Protein AF-R6CFH0-F1 (afdb_monomer)

Radius of gyration: 25.03 Å; Cα contacts (8 Å, |Δi|>4): 415; chains: 1; bounding box: 70×47×64 Å

Solvent-accessible surface area (backbone atoms only — not comparable to full-atom values): 16947 Å² total; per-residue (Å²): 132,82,82,70,78,62,53,46,56,58,58,50,23,57,74,44,72,44,83,72,65,45,86,46,47,41,77,36,52,27,68,59,46,56,86,93,40,68,55,70,51,56,27,59,31,35,36,44,33,45,40,75,66,57,80,61,35,62,70,42,47,38,46,81,88,51,47,75,69,35,29,41,42,45,38,36,59,70,45,78,48,72,51,38,33,76,26,24,66,93,66,36,71,25,32,38,40,35,32,64,69,58,42,70,36,89,81,36,51,81,48,56,78,74,56,44,63,42,58,31,45,61,49,63,39,47,57,23,42,66,68,52,41,49,55,50,46,53,42,53,51,55,40,50,57,56,44,72,46,82,89,52,99,53,46,68,58,54,46,52,50,42,51,48,52,48,53,54,49,50,53,56,50,46,56,50,50,49,64,77,37,46,70,61,45,51,52,51,50,50,51,44,52,52,49,50,53,55,57,74,69,48,87,67,74,38,52,70,67,60,51,49,54,51,42,49,60,75,45,60,92,53,29,74,50,49,51,28,47,49,37,24,73,79,67,77,32,49,48,71,58,47,50,53,50,53,51,53,56,49,49,56,52,44,49,75,71,63,78,49,54,59,57,61,53,18,51,32,57,58,38,93,48,42,65,58,53,55,51,53,48,37,74,76,69,44,88,72,80,94,73,75,89,66,82,89,84,80,83,89,127

Mean predicted aligned error: 7.93 Å

Sequence (301 aa):
MNDIQSLTIDEFNKQMRQPTLHPQVAVIDPGQLEDDTTLCFTGNFYAVRFVRTRCGEVRYGRQCVDFQYGTLTFTKPGDTICISHEDAIDGSISGLLLHPELFSTKSLVFKKADYTFFDYRENESLHLSLQEMHIVQDCLDHIHEELQRDIDPYSLRLVSVGVELLLDYCLRFYERQFACRSDICQEYLATVNKTLYRYFSLCGQKSLEDGICRVESALSTLSPAYLNEVVRIETGKMLAEYIRLKMMEYIKKRVRKDDCPLEQIAGEFGFYQPHILALLYRQLFGHQSEYSILTSDYKLN

Secondary structure (DSSP, 8-state):
------B-HHHHHHHTT-----SSEEEE-GGGSPTT-EEEEEBS-EEEEEE---TT-GGGT--TTS--SEEEEEE-TTSEEEEEGGG-STT---EEEE-GGGGGSTTTTTTTTT-GGGGS-GGG-EEE-HHHHHHHHHHHHHHHHHHTSPP-TTHHHHHHHHHHHHHHHHHHHHHHHHHHTHHHHHHHHHHHHHHHHHHHTSSS---HHHHHHHHHHHTTTS-HHHHHHHHHHHHSS-HHHHHHHHHHHHHHHHHHHS---HHHHHHHTT-SSHHHHHHHHHHHH----SSSS--S-----

Foldseek 3Di:
DDPPVAQFPCNVCVVLVHDDLDRFKDWAQLCSPDAFDKDKDAHQWKKWFKDQDAAPPQQQQHHPLFARQIWIAIAHHGDMDIDHSRRDDVRAGGIMIGHVVLCVDPVNVVCVVVLLRNQWGNSLIFGDHPVLVVVLRVLSVVLVVLSPDDDDPCSSVSNSVSVVVNSVSVSVSSLVVCVSCVVVLVVLVVQLLVQLVVVLPDDAAAELVVSLVSSCVSVVVTGLSVSQVSCCSVPVGGPSVVSVVSLLVSLVVCVVPPVDAQVVSCRRHVNPDSVVNVVVNCVPPNDDPDDHNDDDDDDDD

Nearest PDB structures (foldseek):
  3lsg-assembly3_E  TM=7.121E-01  e=2.283E-01  Fusobacterium nucleatum subsp. nucleatum
  2hsq-assembly1_A  TM=3.224E-01  e=3.795E+00  Homo sapiens
  4e18-assembly1_A  TM=3.432E-01  e=4.972E+00  Gallus gallus
  2gdc-assembly1_A  TM=2.453E-01  e=8.087E+00  Gallus gallus

Structure (mmCIF, N/CA/C/O backbone):
data_AF-R6CFH0-F1
#
_entry.id   AF-R6CFH0-F1
#
loop_
_atom_site.group_PDB
_atom_site.id
_atom_site.type_symbol
_atom_site.label_atom_id
_atom_site.label_alt_id
_atom_site.label_comp_id
_atom_site.label_asym_id
_atom_site.label_entity_id
_atom_site.label_seq_id
_atom_site.pdbx_PDB_ins_code
_atom_site.Cartn_x
_atom_site.Cartn_y
_atom_site.Cartn_z
_atom_site.occupancy
_atom_site.B_iso_or_equiv
_atom_site.auth_seq_id
_atom_site.auth_comp_id
_atom_site.auth_asym_id
_atom_site.auth_atom_id
_atom_site.pdbx_PDB_model_num
ATOM 1 N N . MET A 1 1 ? 15.436 25.155 5.991 1.00 34.75 1 MET A N 1
ATOM 2 C CA . MET A 1 1 ? 14.820 24.455 4.849 1.00 34.75 1 MET A CA 1
ATOM 3 C C . MET A 1 1 ? 15.971 23.862 4.071 1.00 34.75 1 MET A C 1
ATOM 5 O O . MET A 1 1 ? 16.657 24.612 3.396 1.00 34.75 1 MET A O 1
ATOM 9 N N . ASN A 1 2 ? 16.292 22.589 4.306 1.00 34.97 2 ASN A N 1
ATOM 10 C CA . ASN A 1 2 ? 17.313 21.923 3.504 1.00 34.97 2 ASN A CA 1
ATOM 11 C C . ASN A 1 2 ? 16.669 21.615 2.158 1.00 34.97 2 ASN A C 1
ATOM 13 O O . ASN A 1 2 ? 15.735 20.816 2.112 1.00 34.97 2 ASN A O 1
ATOM 17 N N . ASP A 1 3 ? 17.146 22.273 1.106 1.00 39.50 3 ASP A N 1
ATOM 18 C CA . ASP A 1 3 ? 16.949 21.819 -0.264 1.00 39.50 3 ASP A CA 1
ATOM 19 C C . ASP A 1 3 ? 17.590 20.434 -0.366 1.00 39.50 3 ASP A C 1
ATOM 21 O O . ASP A 1 3 ? 18.800 20.290 -0.547 1.00 39.50 3 ASP A O 1
ATOM 25 N N . ILE A 1 4 ? 16.783 19.393 -0.162 1.00 51.41 4 ILE A N 1
ATOM 26 C CA . ILE A 1 4 ? 17.133 18.056 -0.619 1.00 51.41 4 ILE A CA 1
ATOM 27 C C . ILE A 1 4 ? 17.181 18.205 -2.135 1.00 51.41 4 ILE A C 1
ATOM 29 O O . ILE A 1 4 ? 16.136 18.391 -2.755 1.00 51.41 4 ILE A O 1
ATOM 33 N N . GLN A 1 5 ? 18.382 18.198 -2.723 1.00 54.72 5 GLN A N 1
ATOM 34 C CA . GLN A 1 5 ? 18.532 17.979 -4.159 1.00 54.72 5 GLN A CA 1
ATOM 35 C C . GLN A 1 5 ? 17.736 16.715 -4.483 1.00 54.72 5 GLN A C 1
ATOM 37 O O . GLN A 1 5 ? 18.123 15.613 -4.096 1.00 54.72 5 GLN A O 1
ATOM 42 N N . SER A 1 6 ? 16.558 16.885 -5.079 1.00 69.19 6 SER A N 1
ATOM 43 C CA . SER A 1 6 ? 15.711 15.765 -5.442 1.00 69.19 6 SER A CA 1
ATOM 44 C C . SER A 1 6 ? 16.417 15.048 -6.579 1.00 69.19 6 SER A C 1
ATOM 46 O O . SER A 1 6 ? 16.490 15.603 -7.677 1.00 69.19 6 SER A O 1
ATOM 48 N N . LEU A 1 7 ? 16.948 13.855 -6.301 1.00 85.19 7 LEU A N 1
ATOM 49 C CA . LEU A 1 7 ? 17.514 12.976 -7.318 1.00 85.19 7 LEU A CA 1
ATOM 50 C C . LEU A 1 7 ? 16.541 12.917 -8.502 1.00 85.19 7 LEU A C 1
ATOM 52 O O . LEU A 1 7 ? 15.343 12.730 -8.289 1.00 85.19 7 LEU A O 1
ATOM 56 N N . THR A 1 8 ? 17.034 13.127 -9.716 1.00 88.88 8 THR A N 1
ATOM 57 C CA . THR A 1 8 ? 16.260 13.041 -10.963 1.00 88.88 8 THR A CA 1
ATOM 58 C C . THR A 1 8 ? 16.347 11.635 -11.562 1.00 88.88 8 THR A C 1
ATOM 60 O O . THR A 1 8 ? 17.235 10.857 -11.216 1.00 88.88 8 THR A O 1
ATOM 63 N N . ILE A 1 9 ? 15.426 11.285 -12.472 1.00 91.69 9 ILE A N 1
ATOM 64 C CA . ILE A 1 9 ? 15.474 9.981 -13.159 1.00 91.69 9 ILE A CA 1
ATOM 65 C C . ILE A 1 9 ? 16.784 9.815 -13.929 1.00 91.69 9 ILE A C 1
ATOM 67 O O . ILE A 1 9 ? 17.360 8.732 -13.937 1.00 91.69 9 ILE A O 1
ATOM 71 N N . ASP A 1 10 ? 17.286 10.894 -14.526 1.00 91.81 10 ASP A N 1
ATOM 72 C CA . ASP A 1 10 ? 18.553 10.863 -15.248 1.00 91.81 10 ASP A CA 1
ATOM 73 C C . ASP A 1 10 ? 19.751 10.586 -14.328 1.00 91.81 10 ASP A C 1
ATOM 75 O O . ASP A 1 10 ? 20.619 9.778 -14.655 1.00 91.81 10 ASP A O 1
ATOM 79 N N . GLU A 1 11 ? 19.782 11.197 -13.143 1.00 92.19 11 GLU A N 1
ATOM 80 C CA . GLU A 1 11 ? 20.816 10.922 -12.140 1.00 92.19 11 GLU A CA 1
ATOM 81 C C . GLU A 1 11 ? 20.735 9.488 -11.611 1.00 92.19 11 GLU A C 1
ATOM 83 O O . GLU A 1 11 ? 21.771 8.836 -11.474 1.00 92.19 11 GLU A O 1
ATOM 88 N N . PHE A 1 12 ? 19.526 8.972 -11.372 1.00 92.94 12 PHE A N 1
ATOM 89 C CA . PHE A 1 12 ? 19.319 7.569 -11.015 1.00 92.94 12 PHE A CA 1
ATOM 90 C C . PHE A 1 12 ? 19.839 6.622 -12.108 1.00 92.94 12 PHE A C 1
ATOM 92 O O . PHE A 1 12 ? 20.623 5.719 -11.821 1.00 92.94 12 PHE A O 1
ATOM 99 N N . ASN A 1 13 ? 19.467 6.849 -13.369 1.00 93.25 13 ASN A N 1
ATOM 100 C CA . ASN A 1 13 ? 19.892 6.000 -14.483 1.00 93.25 13 ASN A CA 1
ATOM 101 C C . ASN A 1 13 ? 21.415 6.005 -14.652 1.00 93.25 13 ASN A C 1
ATOM 103 O O . ASN A 1 13 ? 22.015 4.953 -14.867 1.00 93.25 13 ASN A O 1
ATOM 107 N N . LYS A 1 14 ? 22.062 7.161 -14.460 1.00 91.88 14 LYS A N 1
ATOM 108 C CA . LYS A 1 14 ? 23.529 7.266 -14.436 1.00 91.88 14 LYS A CA 1
ATOM 109 C C . LYS A 1 14 ? 24.156 6.423 -13.325 1.00 91.88 14 LYS A C 1
ATOM 111 O O . LYS A 1 14 ? 25.178 5.786 -13.572 1.00 91.88 14 LYS A O 1
ATOM 116 N N . GLN A 1 15 ? 23.564 6.395 -12.129 1.00 90.12 15 GLN A N 1
ATOM 117 C CA . GLN A 1 15 ? 24.035 5.545 -11.025 1.00 90.12 15 GLN A CA 1
ATOM 118 C C . GLN A 1 15 ? 23.856 4.054 -11.331 1.00 90.12 15 GLN A C 1
ATOM 120 O O . GLN A 1 15 ? 24.759 3.269 -11.056 1.00 90.12 15 GLN A O 1
ATOM 125 N N . MET A 1 16 ? 22.740 3.687 -11.963 1.00 88.44 16 MET A N 1
ATOM 126 C CA . MET A 1 16 ? 22.455 2.331 -12.445 1.00 88.44 16 MET A CA 1
ATOM 127 C C . MET A 1 16 ? 23.201 1.963 -13.737 1.00 88.44 16 MET A C 1
ATOM 129 O O . MET A 1 16 ? 23.017 0.865 -14.241 1.00 88.44 16 MET A O 1
ATOM 133 N N . ARG A 1 17 ? 24.029 2.859 -14.297 1.00 89.25 17 ARG A N 1
ATOM 134 C CA . ARG A 1 17 ? 24.769 2.655 -15.560 1.00 89.25 17 ARG A CA 1
ATOM 135 C C . ARG A 1 17 ? 23.871 2.314 -16.765 1.00 89.25 17 ARG A C 1
ATOM 137 O O . ARG A 1 17 ? 24.314 1.647 -17.695 1.00 89.25 17 ARG A O 1
ATOM 144 N N . GLN A 1 18 ? 22.644 2.834 -16.786 1.00 90.62 18 GLN A N 1
ATOM 145 C CA . GLN A 1 18 ? 21.653 2.603 -17.842 1.00 90.62 18 GLN A CA 1
ATOM 146 C C . GLN A 1 18 ? 21.265 3.910 -18.565 1.00 90.62 18 GLN A C 1
ATOM 148 O O . GLN A 1 18 ? 21.440 4.998 -18.008 1.00 90.62 18 GLN A O 1
ATOM 153 N N . PRO A 1 19 ? 20.756 3.854 -19.812 1.00 91.44 19 PRO A N 1
ATOM 154 C CA . PRO A 1 19 ? 20.317 5.049 -20.526 1.00 91.44 19 PRO A CA 1
ATOM 155 C C . PRO A 1 19 ? 19.006 5.609 -19.958 1.00 91.44 19 PRO A C 1
ATOM 157 O O . PRO A 1 19 ? 18.116 4.872 -19.534 1.00 91.44 19 PRO A O 1
ATOM 160 N N . THR A 1 20 ? 18.848 6.931 -20.025 1.00 93.06 20 THR A N 1
ATOM 161 C CA . THR A 1 20 ? 17.576 7.591 -19.711 1.00 93.06 20 THR A CA 1
ATOM 162 C C . THR A 1 20 ? 16.639 7.530 -20.906 1.00 93.06 20 THR A C 1
ATOM 164 O O . THR A 1 20 ? 16.806 8.277 -21.866 1.00 93.06 20 THR A O 1
ATOM 167 N N . LEU A 1 21 ? 15.643 6.646 -20.828 1.00 92.50 21 LEU A N 1
ATOM 168 C CA . LEU A 1 21 ? 14.642 6.455 -21.882 1.00 92.50 21 LEU A CA 1
ATOM 169 C C . LEU A 1 21 ? 13.449 7.418 -21.765 1.00 92.50 21 LEU A C 1
ATOM 171 O O . LEU A 1 21 ? 12.853 7.797 -22.767 1.00 92.50 21 LEU A O 1
ATOM 175 N N . HIS A 1 22 ? 13.106 7.854 -20.548 1.00 92.12 22 HIS A N 1
ATOM 176 C CA . HIS A 1 22 ? 11.978 8.756 -20.317 1.00 92.12 22 HIS A CA 1
ATOM 177 C C . HIS A 1 22 ? 12.209 9.663 -19.093 1.00 92.12 22 HIS A C 1
ATOM 179 O O . HIS A 1 22 ? 12.775 9.214 -18.096 1.00 92.12 22 HIS A O 1
ATOM 185 N N . PRO A 1 23 ? 11.758 10.934 -19.112 1.00 89.62 23 PRO A N 1
ATOM 186 C CA . PRO A 1 23 ? 11.996 11.876 -18.011 1.00 89.62 23 PRO A CA 1
ATOM 187 C C . PRO A 1 23 ? 11.190 11.589 -16.733 1.00 89.62 23 PRO A C 1
ATOM 189 O O . PRO A 1 23 ? 11.583 12.041 -15.661 1.00 89.62 23 PRO A O 1
ATOM 192 N N . GLN A 1 24 ? 10.064 10.869 -16.829 1.00 91.62 24 GLN A N 1
ATOM 193 C CA . GLN A 1 24 ? 9.158 10.603 -15.692 1.00 91.62 24 GLN A CA 1
ATOM 194 C C . GLN A 1 24 ? 9.040 9.124 -15.297 1.00 91.62 24 GLN A C 1
ATOM 196 O O . GLN A 1 24 ? 8.385 8.822 -14.300 1.00 91.62 24 GLN A O 1
ATOM 201 N N . VAL A 1 25 ? 9.646 8.205 -16.055 1.00 94.56 25 VAL A N 1
ATOM 202 C CA . VAL A 1 25 ? 9.596 6.761 -15.777 1.00 94.56 25 VAL A CA 1
ATOM 203 C C . VAL A 1 25 ? 10.973 6.160 -16.018 1.00 94.56 25 VAL A C 1
ATOM 205 O O . VAL A 1 25 ? 11.596 6.446 -17.037 1.00 94.56 25 VAL A O 1
ATOM 208 N N . ALA A 1 26 ? 11.434 5.328 -15.092 1.00 94.88 26 ALA A N 1
ATOM 209 C CA . ALA A 1 26 ? 12.658 4.551 -15.229 1.00 94.88 26 ALA A CA 1
ATOM 210 C C . ALA A 1 26 ? 12.363 3.089 -14.903 1.00 94.88 26 ALA A C 1
ATOM 212 O O . ALA A 1 26 ? 11.622 2.810 -13.961 1.00 94.88 26 ALA A O 1
ATOM 213 N N . VAL A 1 27 ? 12.964 2.165 -15.646 1.00 94.94 27 VAL A N 1
ATOM 214 C CA . VAL A 1 27 ? 13.019 0.760 -15.232 1.00 94.94 27 VAL A CA 1
ATOM 215 C C . VAL A 1 27 ? 14.151 0.562 -14.232 1.00 94.94 27 VAL A C 1
ATOM 217 O O . VAL A 1 27 ? 15.131 1.308 -14.234 1.00 94.94 27 VAL A O 1
ATOM 220 N N . ILE A 1 28 ? 14.014 -0.432 -13.366 1.00 93.44 28 ILE A N 1
ATOM 221 C CA . ILE A 1 28 ? 15.073 -0.867 -12.464 1.00 93.44 28 ILE A CA 1
ATOM 222 C C . ILE A 1 28 ? 15.632 -2.171 -13.025 1.00 93.44 28 ILE A C 1
ATOM 224 O O . ILE A 1 28 ? 14.943 -3.187 -12.994 1.00 93.44 28 ILE A O 1
ATOM 228 N N . ASP A 1 29 ? 16.862 -2.133 -13.532 1.00 89.81 29 ASP A N 1
ATOM 229 C CA . ASP A 1 29 ? 17.608 -3.313 -13.978 1.00 89.81 29 ASP A CA 1
ATOM 230 C C . ASP A 1 29 ? 18.796 -3.554 -13.030 1.00 89.81 29 ASP A C 1
ATOM 232 O O . ASP A 1 29 ? 19.854 -2.934 -13.187 1.00 89.81 29 ASP A O 1
ATOM 236 N N . PRO A 1 30 ? 18.645 -4.413 -12.003 1.00 83.81 30 PRO A N 1
ATOM 237 C CA . PRO A 1 30 ? 19.725 -4.683 -11.063 1.00 83.81 30 PRO A CA 1
ATOM 238 C C . PRO A 1 30 ? 20.915 -5.391 -11.702 1.00 83.81 30 PRO A C 1
ATOM 240 O O . PRO A 1 30 ? 21.999 -5.301 -11.140 1.00 83.81 30 PRO A O 1
ATOM 243 N N . GLY A 1 31 ? 20.754 -6.040 -12.864 1.00 82.38 31 GLY A N 1
ATOM 244 C CA . GLY A 1 31 ? 21.849 -6.712 -13.567 1.00 82.38 31 GLY A CA 1
ATOM 245 C C . GLY A 1 31 ? 22.935 -5.758 -14.078 1.00 82.38 31 GLY A C 1
ATOM 246 O O . GLY A 1 31 ? 24.017 -6.202 -14.451 1.00 82.38 31 GLY A O 1
ATOM 247 N N . GLN A 1 32 ? 22.677 -4.444 -14.075 1.00 82.12 32 GLN A N 1
ATOM 248 C CA . GLN A 1 32 ? 23.682 -3.416 -14.378 1.00 82.12 32 GLN A CA 1
ATOM 249 C C . GLN A 1 32 ? 24.564 -3.047 -13.172 1.00 82.12 32 GLN A C 1
ATOM 251 O O . GLN A 1 32 ? 25.571 -2.344 -13.328 1.00 82.12 32 GLN A O 1
ATOM 256 N N . LEU A 1 33 ? 24.187 -3.476 -11.962 1.00 82.94 33 LEU A N 1
ATOM 257 C CA . LEU A 1 33 ? 24.994 -3.293 -10.759 1.00 82.94 33 LEU A CA 1
ATOM 258 C C . LEU A 1 33 ? 26.123 -4.325 -10.711 1.00 82.94 33 LEU A C 1
ATOM 260 O O . LEU A 1 33 ? 26.033 -5.408 -11.278 1.00 82.94 33 LEU A O 1
ATOM 264 N N . GLU A 1 34 ? 27.203 -3.983 -10.014 1.00 80.25 34 GLU A N 1
ATOM 265 C CA . GLU A 1 34 ? 28.247 -4.958 -9.700 1.00 80.25 34 GLU A CA 1
ATOM 266 C C . GLU A 1 34 ? 27.720 -5.977 -8.676 1.00 80.25 34 GLU A C 1
ATOM 268 O O . GLU A 1 34 ? 26.906 -5.627 -7.813 1.00 80.25 34 GLU A O 1
ATOM 273 N N . ASP A 1 35 ? 28.208 -7.220 -8.752 1.00 76.94 35 ASP A N 1
ATOM 274 C CA . ASP A 1 35 ? 27.875 -8.275 -7.788 1.00 76.94 35 ASP A CA 1
ATOM 275 C C . ASP A 1 35 ? 28.049 -7.774 -6.340 1.00 76.94 35 ASP A C 1
ATOM 277 O O . ASP A 1 35 ? 28.956 -6.994 -6.035 1.00 76.94 35 ASP A O 1
ATOM 281 N N . ASP A 1 36 ? 27.154 -8.201 -5.446 1.00 76.25 36 ASP A N 1
ATOM 282 C CA . ASP A 1 36 ? 27.096 -7.810 -4.027 1.00 76.25 36 ASP A CA 1
ATOM 283 C C . ASP A 1 36 ? 26.931 -6.297 -3.752 1.00 76.25 36 ASP A C 1
ATOM 285 O O . ASP A 1 36 ? 27.057 -5.841 -2.610 1.00 76.25 36 ASP A O 1
ATOM 289 N N . THR A 1 37 ? 26.600 -5.490 -4.767 1.00 82.75 37 THR A N 1
ATOM 290 C CA . THR A 1 37 ? 26.355 -4.052 -4.590 1.00 82.75 37 THR A CA 1
ATOM 291 C C . THR A 1 37 ? 24.889 -3.767 -4.274 1.00 82.75 37 THR A C 1
ATOM 293 O O . THR A 1 37 ? 23.973 -4.262 -4.930 1.00 82.75 37 THR A O 1
ATOM 296 N N . THR A 1 38 ? 24.658 -2.909 -3.276 1.00 87.12 38 THR A N 1
ATOM 297 C CA . THR A 1 38 ? 23.340 -2.325 -2.995 1.00 87.12 38 THR A CA 1
ATOM 298 C C . THR A 1 38 ? 23.384 -0.819 -3.216 1.00 87.12 38 THR A C 1
ATOM 300 O O . THR A 1 38 ? 24.139 -0.109 -2.549 1.00 87.12 38 THR A O 1
ATOM 303 N N . LEU A 1 39 ? 22.550 -0.316 -4.124 1.00 88.75 39 LEU A N 1
ATOM 304 C CA . LEU A 1 39 ? 22.372 1.114 -4.348 1.00 88.75 39 LEU A CA 1
ATOM 305 C C . LEU A 1 39 ? 21.231 1.630 -3.469 1.00 88.75 39 LEU A C 1
ATOM 307 O O . LEU A 1 39 ? 20.076 1.277 -3.698 1.00 88.75 39 LEU A O 1
ATOM 311 N N . CYS A 1 40 ? 21.538 2.490 -2.496 1.00 90.75 40 CYS A N 1
ATOM 312 C CA . CYS A 1 40 ? 20.532 3.174 -1.683 1.00 90.75 40 CYS A CA 1
ATOM 313 C C . CYS A 1 40 ? 20.493 4.673 -1.990 1.00 90.75 40 CYS A C 1
ATOM 315 O O . CYS A 1 40 ? 21.527 5.340 -1.983 1.00 90.75 40 CYS A O 1
ATOM 317 N N . PHE A 1 41 ? 19.297 5.213 -2.197 1.00 90.56 41 PHE A N 1
ATOM 318 C CA . PHE A 1 41 ? 19.081 6.630 -2.464 1.00 90.56 41 PHE A CA 1
ATOM 319 C C . PHE A 1 41 ? 17.717 7.092 -1.953 1.00 90.56 41 PHE A C 1
ATOM 321 O O . PHE A 1 41 ? 16.808 6.297 -1.720 1.00 90.56 41 PHE A O 1
ATOM 328 N N . THR A 1 42 ? 17.569 8.402 -1.800 1.00 90.38 42 THR A N 1
ATOM 329 C CA . THR A 1 42 ? 16.297 9.050 -1.483 1.00 90.38 42 THR A CA 1
ATOM 330 C C . THR A 1 42 ? 15.970 10.005 -2.618 1.00 90.38 42 THR A C 1
ATOM 332 O O . THR A 1 42 ? 16.841 10.731 -3.097 1.00 90.38 42 THR A O 1
ATOM 335 N N . GLY A 1 43 ? 14.720 10.011 -3.065 1.00 86.62 43 GLY A N 1
ATOM 336 C CA . GLY A 1 43 ? 14.303 10.840 -4.186 1.00 86.62 43 GLY A CA 1
ATOM 337 C C . GLY A 1 43 ? 12.818 11.152 -4.152 1.00 86.62 43 GLY A C 1
ATOM 338 O O . GLY A 1 43 ? 12.054 10.599 -3.358 1.00 86.62 43 GLY A O 1
ATOM 339 N N . ASN A 1 44 ? 12.404 12.054 -5.037 1.00 91.00 44 ASN A N 1
ATOM 340 C CA . ASN A 1 44 ? 10.999 12.396 -5.210 1.00 91.00 44 ASN A CA 1
ATOM 341 C C . ASN A 1 44 ? 10.336 11.406 -6.183 1.00 91.00 44 ASN A C 1
ATOM 343 O O . ASN A 1 44 ? 9.904 11.801 -7.262 1.00 91.00 44 ASN A O 1
ATOM 347 N N . PHE A 1 45 ? 10.310 10.117 -5.827 1.00 92.75 45 PHE A N 1
ATOM 348 C CA . PHE A 1 45 ? 9.798 9.039 -6.678 1.00 92.75 45 PHE A CA 1
ATOM 349 C C . PHE A 1 45 ? 8.865 8.110 -5.923 1.00 92.75 45 PHE A C 1
ATOM 351 O O . PHE A 1 45 ? 9.088 7.803 -4.755 1.00 92.75 45 PHE A O 1
ATOM 358 N N . TYR A 1 46 ? 7.868 7.602 -6.635 1.00 95.12 46 TYR A N 1
ATOM 359 C CA . TYR A 1 46 ? 7.250 6.339 -6.268 1.00 95.12 46 TYR A CA 1
ATOM 360 C C . TYR A 1 46 ? 8.091 5.199 -6.844 1.00 95.12 46 TYR A C 1
ATOM 362 O O . TYR A 1 46 ? 8.549 5.305 -7.982 1.00 95.12 46 TYR A O 1
ATOM 370 N N . ALA A 1 47 ? 8.271 4.111 -6.099 1.00 95.44 47 ALA A N 1
ATOM 371 C CA . ALA A 1 47 ? 8.905 2.902 -6.619 1.00 95.44 47 ALA A CA 1
ATOM 372 C C . ALA A 1 47 ? 7.982 1.696 -6.475 1.00 95.44 47 ALA A C 1
ATOM 374 O O . ALA A 1 47 ? 7.321 1.534 -5.449 1.00 95.44 47 ALA A O 1
ATOM 375 N N . VAL A 1 48 ? 7.976 0.847 -7.499 1.00 96.12 48 VAL A N 1
ATOM 376 C CA . VAL A 1 48 ? 7.393 -0.498 -7.478 1.00 96.12 48 VAL A CA 1
ATOM 377 C C . VAL A 1 48 ? 8.526 -1.450 -7.798 1.00 96.12 48 VAL A C 1
ATOM 379 O O . VAL A 1 48 ? 9.102 -1.349 -8.876 1.00 96.12 48 VAL A O 1
ATOM 382 N N . ARG A 1 49 ? 8.889 -2.336 -6.876 1.00 93.00 49 ARG A N 1
ATOM 383 C CA . ARG A 1 49 ? 10.102 -3.146 -7.039 1.00 93.00 49 ARG A CA 1
ATOM 384 C C . ARG A 1 49 ? 9.958 -4.534 -6.444 1.00 93.00 49 ARG A C 1
ATOM 386 O O . ARG A 1 49 ? 9.449 -4.694 -5.331 1.00 93.00 49 ARG A O 1
ATOM 393 N N . PHE A 1 50 ? 10.437 -5.516 -7.185 1.00 90.50 50 PHE A N 1
ATOM 394 C CA . PHE A 1 50 ? 10.679 -6.857 -6.714 1.00 90.50 50 PHE A CA 1
ATOM 395 C C . PHE A 1 50 ? 11.822 -6.846 -5.718 1.00 90.50 50 PHE A C 1
ATOM 397 O O . PHE A 1 50 ? 12.834 -6.177 -5.900 1.00 90.50 50 PHE A O 1
ATOM 404 N N . VAL A 1 51 ? 11.621 -7.607 -4.656 1.00 86.81 51 VAL A N 1
ATOM 405 C CA . VAL A 1 51 ? 12.650 -7.959 -3.699 1.00 86.81 51 VAL A CA 1
ATOM 406 C C . VAL A 1 51 ? 12.590 -9.458 -3.503 1.00 86.81 51 VAL A C 1
ATOM 408 O O . VAL A 1 51 ? 11.512 -10.056 -3.353 1.00 86.81 51 VAL A O 1
ATOM 411 N N . ARG A 1 52 ? 13.764 -10.081 -3.492 1.00 77.50 52 ARG A N 1
ATOM 412 C CA . ARG A 1 52 ? 13.865 -11.502 -3.202 1.00 77.50 52 ARG A CA 1
ATOM 413 C C . ARG A 1 52 ? 13.758 -11.710 -1.701 1.00 77.50 52 ARG A C 1
ATOM 415 O O . ARG A 1 52 ? 14.607 -11.262 -0.942 1.00 77.50 52 ARG A O 1
ATOM 422 N N . THR A 1 53 ? 12.721 -12.421 -1.271 1.00 74.94 53 THR A N 1
ATOM 423 C CA . THR A 1 53 ? 12.502 -12.681 0.156 1.00 74.94 53 THR A CA 1
ATOM 424 C C . THR A 1 53 ? 12.363 -14.164 0.444 1.00 74.94 53 THR A C 1
ATOM 426 O O . THR A 1 53 ? 11.919 -14.947 -0.400 1.00 74.94 53 THR A O 1
ATOM 429 N N . ARG A 1 54 ? 12.741 -14.580 1.651 1.00 72.44 54 ARG A N 1
ATOM 430 C CA . ARG A 1 54 ? 12.626 -15.978 2.100 1.00 72.44 54 ARG A CA 1
ATOM 431 C C . ARG A 1 54 ? 11.427 -16.157 3.027 1.00 72.44 54 ARG A C 1
ATOM 433 O O . ARG A 1 54 ? 10.877 -15.186 3.549 1.00 72.44 54 ARG A O 1
ATOM 440 N N . CYS A 1 55 ? 11.007 -17.406 3.242 1.00 73.31 55 CYS A N 1
ATOM 441 C CA . CYS A 1 55 ? 9.942 -17.654 4.208 1.00 73.31 55 CYS A CA 1
ATOM 442 C C . CYS A 1 55 ? 10.339 -17.173 5.609 1.00 73.31 55 CYS A C 1
ATOM 444 O O . CYS A 1 55 ? 11.451 -17.454 6.058 1.00 73.31 55 CYS A O 1
ATOM 446 N N . GLY A 1 56 ? 9.419 -16.500 6.306 1.00 70.62 56 GLY A N 1
ATOM 447 C CA . GLY A 1 56 ? 9.631 -16.011 7.669 1.00 70.62 56 GLY A CA 1
ATOM 448 C C . GLY A 1 56 ? 10.404 -14.695 7.745 1.00 70.62 56 GLY A C 1
ATOM 449 O O . GLY A 1 56 ? 10.801 -14.278 8.833 1.00 70.62 56 GLY A O 1
ATOM 450 N N . GLU A 1 57 ? 10.637 -14.033 6.611 1.00 80.94 57 GLU A N 1
ATOM 451 C CA . GLU A 1 57 ? 11.344 -12.763 6.577 1.00 80.94 57 GLU A CA 1
ATOM 452 C C . GLU A 1 57 ? 10.474 -11.619 7.112 1.00 80.94 57 GLU A C 1
ATOM 454 O O . GLU A 1 57 ? 9.591 -11.087 6.436 1.00 80.94 57 GLU A O 1
ATOM 459 N N . VAL A 1 58 ? 10.760 -11.229 8.357 1.00 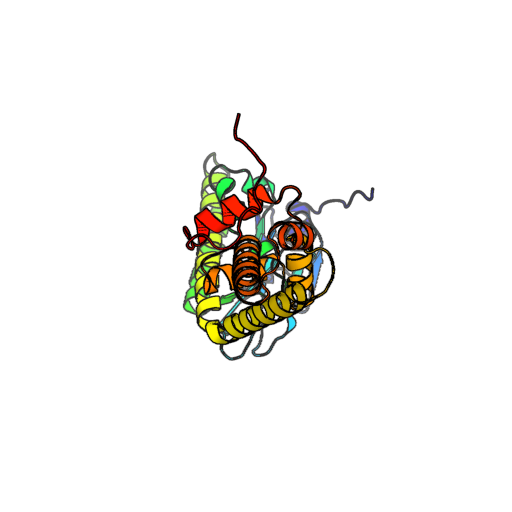79.62 58 VAL A N 1
ATOM 460 C CA . VAL A 1 58 ? 9.999 -10.222 9.113 1.00 79.62 58 VAL A CA 1
ATOM 461 C C . VAL A 1 58 ? 10.050 -8.844 8.460 1.00 79.62 58 VAL A C 1
ATOM 463 O O . VAL A 1 58 ? 9.048 -8.134 8.491 1.00 79.62 58 VAL A O 1
ATOM 466 N N . ARG A 1 59 ? 11.182 -8.478 7.837 1.00 82.75 59 ARG A N 1
ATOM 467 C CA . ARG A 1 59 ? 11.361 -7.169 7.187 1.00 82.75 59 ARG A CA 1
ATOM 468 C C . ARG A 1 59 ? 10.253 -6.880 6.180 1.00 82.75 59 ARG A C 1
ATOM 470 O O . ARG A 1 59 ? 9.717 -5.781 6.179 1.00 82.75 59 ARG A O 1
ATOM 477 N N . TYR A 1 60 ? 9.888 -7.888 5.391 1.00 84.38 60 TYR A N 1
ATOM 478 C CA . TYR A 1 60 ? 8.851 -7.778 4.369 1.00 84.38 60 TYR A CA 1
ATOM 479 C C . TYR A 1 60 ? 7.517 -8.402 4.784 1.00 84.38 60 TYR A C 1
ATOM 481 O O . TYR A 1 60 ? 6.593 -8.472 3.982 1.00 84.38 60 TYR A O 1
ATOM 489 N N . GLY A 1 61 ? 7.410 -8.860 6.036 1.00 80.56 61 GLY A N 1
ATOM 490 C CA . GLY A 1 61 ? 6.190 -9.438 6.591 1.00 80.56 61 GLY A CA 1
ATOM 491 C C . GLY A 1 61 ? 5.779 -10.769 5.977 1.00 80.56 61 GLY A C 1
ATOM 492 O O . GLY A 1 61 ? 4.602 -11.122 6.062 1.00 80.56 61 GLY A O 1
ATOM 493 N N . ARG A 1 62 ? 6.715 -11.508 5.367 1.00 83.38 62 ARG A N 1
ATOM 494 C CA . ARG A 1 62 ? 6.419 -12.774 4.690 1.00 83.38 62 ARG A CA 1
ATOM 495 C C . ARG A 1 62 ? 6.255 -13.905 5.697 1.00 83.38 62 ARG A C 1
ATOM 497 O O . ARG A 1 62 ? 7.184 -14.247 6.428 1.00 83.38 62 ARG A O 1
ATOM 504 N N . GLN A 1 63 ? 5.096 -14.544 5.679 1.00 81.06 63 GLN A N 1
ATOM 505 C CA . GLN A 1 63 ? 4.774 -15.721 6.475 1.00 81.06 63 GLN A CA 1
ATOM 506 C C . GLN A 1 63 ? 4.812 -16.990 5.616 1.00 81.06 63 GLN A C 1
ATOM 508 O O . GLN A 1 63 ? 4.790 -16.934 4.387 1.00 81.06 63 GLN A O 1
ATOM 513 N N . CYS A 1 64 ? 4.856 -18.164 6.253 1.00 79.62 64 CYS A N 1
ATOM 514 C CA . CYS A 1 64 ? 4.899 -19.441 5.521 1.00 79.62 64 CYS A CA 1
ATOM 515 C C . CYS A 1 64 ? 3.566 -19.895 4.938 1.00 79.62 64 CYS A C 1
ATOM 517 O O . CYS A 1 64 ? 3.545 -20.834 4.149 1.00 79.62 64 CYS A O 1
ATOM 519 N N . VAL A 1 65 ? 2.485 -19.191 5.261 1.00 74.88 65 VAL A N 1
ATOM 520 C CA . VAL A 1 65 ? 1.194 -19.343 4.585 1.00 74.88 65 VAL A CA 1
ATOM 521 C C . VAL A 1 65 ? 1.097 -18.501 3.308 1.00 74.88 65 VAL A C 1
ATOM 523 O O . VAL A 1 65 ? 0.214 -18.745 2.492 1.00 74.88 65 VAL A O 1
ATOM 526 N N . ASP A 1 66 ? 1.995 -17.529 3.112 1.00 82.12 66 ASP A N 1
ATOM 527 C CA . ASP A 1 66 ? 1.987 -16.677 1.923 1.00 82.12 66 ASP A CA 1
ATOM 528 C C . ASP A 1 66 ? 2.654 -17.360 0.726 1.00 82.12 66 ASP A C 1
ATOM 530 O O . ASP A 1 66 ? 3.406 -18.333 0.852 1.00 82.12 66 ASP A O 1
ATOM 534 N N . PHE A 1 67 ? 2.442 -16.797 -0.462 1.00 81.25 67 PHE A N 1
ATOM 535 C CA . PHE A 1 67 ? 3.184 -17.217 -1.640 1.00 81.25 67 PHE A CA 1
ATOM 536 C C . PHE A 1 67 ? 4.658 -16.811 -1.571 1.00 81.25 67 PHE A C 1
ATOM 538 O O . PHE A 1 67 ? 5.027 -15.767 -1.035 1.00 81.25 67 PHE A O 1
ATOM 545 N N . GLN A 1 68 ? 5.510 -17.658 -2.149 1.00 82.06 68 GLN A N 1
ATOM 546 C CA . GLN A 1 68 ? 6.961 -17.576 -1.977 1.00 82.06 68 GLN A CA 1
ATOM 547 C C . GLN A 1 68 ? 7.704 -17.094 -3.235 1.00 82.06 68 GLN A C 1
ATOM 549 O O . GLN A 1 68 ? 8.915 -16.894 -3.178 1.00 82.06 68 GLN A O 1
ATOM 554 N N . TYR A 1 69 ? 7.007 -16.871 -4.356 1.00 82.94 69 TYR A N 1
ATOM 555 C CA . TYR A 1 69 ? 7.640 -16.690 -5.671 1.00 82.94 69 TYR A CA 1
ATOM 556 C C . TYR A 1 69 ? 8.165 -15.275 -5.931 1.00 82.94 69 TYR A C 1
ATOM 558 O O . TYR A 1 69 ? 9.154 -15.124 -6.632 1.00 82.94 69 TYR A O 1
ATOM 566 N N . GLY A 1 70 ? 7.582 -14.247 -5.311 1.00 85.12 70 GLY A N 1
ATOM 567 C CA . GLY A 1 70 ? 8.102 -12.881 -5.411 1.00 85.12 70 GLY A CA 1
ATOM 568 C C . GLY A 1 70 ? 7.497 -11.963 -4.361 1.00 85.12 70 GLY A C 1
ATOM 569 O O . GLY A 1 70 ? 6.389 -12.222 -3.885 1.00 85.12 70 GLY A O 1
ATOM 570 N N . THR A 1 71 ? 8.231 -10.930 -3.957 1.00 91.31 71 THR A N 1
ATOM 571 C CA . THR A 1 71 ? 7.694 -9.873 -3.095 1.00 91.31 71 THR A CA 1
ATOM 572 C C . THR A 1 71 ? 7.812 -8.543 -3.808 1.00 91.31 71 THR A C 1
ATOM 574 O O . THR A 1 71 ? 8.910 -8.160 -4.192 1.00 91.31 71 THR A O 1
ATOM 577 N N . LEU A 1 72 ? 6.692 -7.848 -3.977 1.00 94.06 72 LEU A N 1
ATOM 578 C CA . LEU A 1 72 ? 6.676 -6.465 -4.424 1.00 94.06 72 LEU A CA 1
ATOM 579 C C . LEU A 1 72 ? 6.645 -5.540 -3.217 1.00 94.06 72 LEU A C 1
ATOM 581 O O . LEU A 1 72 ? 5.829 -5.697 -2.307 1.00 94.06 72 LEU A O 1
ATOM 585 N N . THR A 1 73 ? 7.532 -4.558 -3.250 1.00 94.19 73 THR A N 1
ATOM 586 C CA . THR A 1 73 ? 7.595 -3.482 -2.271 1.00 94.19 73 THR A CA 1
ATOM 587 C C . THR A 1 73 ? 7.283 -2.163 -2.962 1.00 94.19 73 THR A C 1
ATOM 589 O O . THR A 1 73 ? 7.581 -1.972 -4.147 1.00 94.19 73 THR A O 1
ATOM 592 N N . PHE A 1 74 ? 6.667 -1.263 -2.206 1.00 96.00 74 PHE A N 1
ATOM 593 C CA . PHE A 1 74 ? 6.196 0.023 -2.689 1.00 96.00 74 PHE A CA 1
ATOM 594 C C . PHE A 1 74 ? 6.790 1.111 -1.814 1.00 96.00 74 PHE A C 1
ATOM 596 O O . PHE A 1 74 ? 6.780 0.996 -0.591 1.00 96.00 74 PHE A O 1
ATOM 603 N N . THR A 1 75 ? 7.314 2.160 -2.434 1.00 94.56 75 THR A N 1
ATOM 604 C CA . THR A 1 75 ? 7.830 3.321 -1.705 1.00 94.56 75 THR A CA 1
ATOM 605 C C . THR A 1 75 ? 7.230 4.585 -2.280 1.00 94.56 75 THR A C 1
ATOM 607 O O . THR A 1 75 ? 6.965 4.670 -3.484 1.00 94.56 75 THR A O 1
ATOM 610 N N . LYS A 1 76 ? 7.017 5.577 -1.423 1.00 94.00 76 LYS A N 1
ATOM 611 C CA . LYS A 1 76 ? 6.533 6.897 -1.819 1.00 94.00 76 LYS A CA 1
ATOM 612 C C . LYS A 1 76 ? 7.674 7.920 -1.849 1.00 94.00 76 LYS A C 1
ATOM 614 O O . LYS A 1 76 ? 8.745 7.668 -1.292 1.00 94.00 76 LYS A O 1
ATOM 619 N N . PRO A 1 77 ? 7.447 9.091 -2.464 1.00 93.44 77 PRO A N 1
ATOM 620 C CA . PRO A 1 77 ? 8.445 10.144 -2.507 1.00 93.44 77 PRO A CA 1
ATOM 621 C C . PRO A 1 77 ? 8.959 10.542 -1.123 1.00 93.44 77 PRO A C 1
ATOM 623 O O . PRO A 1 77 ? 8.174 10.761 -0.201 1.00 93.44 77 PRO A O 1
ATOM 626 N N . GLY A 1 78 ? 10.280 10.681 -1.006 1.00 90.56 78 GLY A N 1
ATOM 627 C CA . GLY A 1 78 ? 10.965 11.019 0.243 1.00 90.56 78 GLY A CA 1
ATOM 628 C C . GLY A 1 78 ? 11.418 9.815 1.072 1.00 90.56 78 GLY A C 1
ATOM 629 O O . GLY A 1 78 ? 12.268 9.995 1.944 1.00 90.56 78 GLY A O 1
ATOM 630 N N . ASP A 1 79 ? 10.934 8.607 0.774 1.00 91.25 79 ASP A N 1
ATOM 631 C CA . ASP A 1 79 ? 11.418 7.386 1.416 1.00 91.25 79 ASP A CA 1
ATOM 632 C C . ASP A 1 79 ? 12.709 6.880 0.749 1.00 91.25 79 ASP A C 1
ATOM 634 O O . ASP A 1 79 ? 12.990 7.140 -0.426 1.00 91.25 79 ASP A O 1
ATOM 638 N N . THR A 1 80 ? 13.524 6.156 1.517 1.00 91.12 80 THR A N 1
ATOM 639 C CA . THR A 1 80 ? 14.764 5.550 1.018 1.00 91.12 80 THR A CA 1
ATOM 640 C C . THR A 1 80 ? 14.460 4.297 0.205 1.00 91.12 80 THR A C 1
ATOM 642 O O . THR A 1 80 ? 13.788 3.381 0.674 1.00 91.12 80 THR A O 1
ATOM 645 N N . ILE A 1 81 ? 15.025 4.228 -0.996 1.00 91.44 81 ILE A N 1
ATOM 646 C CA . ILE A 1 81 ? 14.952 3.090 -1.909 1.00 91.44 81 ILE A CA 1
ATOM 647 C C . ILE A 1 81 ? 16.329 2.426 -1.921 1.00 91.44 81 ILE A C 1
ATOM 649 O O . ILE A 1 81 ? 17.330 3.107 -2.110 1.00 91.44 81 ILE A O 1
ATOM 653 N N . CYS A 1 82 ? 16.380 1.109 -1.727 1.00 89.94 82 CYS A N 1
ATOM 654 C CA . CYS A 1 82 ? 17.607 0.304 -1.761 1.00 89.94 82 CYS A CA 1
ATOM 655 C C . CYS A 1 82 ? 17.475 -0.870 -2.736 1.00 89.94 82 CYS A C 1
ATOM 657 O O . CYS A 1 82 ? 16.675 -1.767 -2.482 1.00 89.94 82 CYS A O 1
ATOM 659 N N . ILE A 1 83 ? 18.232 -0.862 -3.826 1.00 89.06 83 ILE A N 1
ATOM 660 C CA . ILE A 1 83 ? 18.191 -1.875 -4.887 1.00 89.06 83 ILE A CA 1
ATOM 661 C C . ILE A 1 83 ? 19.425 -2.760 -4.746 1.00 89.06 83 ILE A C 1
ATOM 663 O O . ILE A 1 83 ? 20.541 -2.241 -4.753 1.00 89.06 83 ILE A O 1
ATOM 667 N N . SER A 1 84 ? 19.226 -4.068 -4.608 1.00 86.25 84 SER A N 1
ATOM 668 C CA . SER A 1 84 ? 20.303 -5.057 -4.576 1.00 86.25 84 SER A CA 1
ATOM 669 C C . SER A 1 84 ? 20.410 -5.777 -5.916 1.00 86.25 84 SER A C 1
ATOM 671 O O . SER A 1 84 ? 19.393 -6.052 -6.551 1.00 86.25 84 SER A O 1
ATOM 673 N N . HIS A 1 85 ? 21.624 -6.156 -6.320 1.00 81.25 85 HIS A N 1
ATOM 674 C CA . HIS A 1 85 ? 21.831 -7.039 -7.474 1.00 81.25 85 HIS A CA 1
ATOM 675 C C . HIS A 1 85 ? 21.021 -8.352 -7.351 1.00 81.25 85 HIS A C 1
ATOM 677 O O . HIS A 1 85 ? 20.478 -8.857 -8.330 1.00 81.25 85 HIS A O 1
ATOM 683 N N . GLU A 1 86 ? 20.843 -8.865 -6.126 1.00 79.19 86 GLU A N 1
ATOM 684 C CA . GLU A 1 86 ? 20.071 -10.088 -5.847 1.00 79.19 86 GLU A CA 1
ATOM 685 C C . GLU A 1 86 ? 18.554 -9.963 -6.091 1.00 79.19 86 GLU A C 1
ATOM 687 O O . GLU A 1 86 ? 17.853 -10.982 -6.110 1.00 79.19 86 GLU A O 1
ATOM 692 N N . ASP A 1 87 ? 18.040 -8.737 -6.253 1.00 79.94 87 ASP A N 1
ATOM 693 C CA . ASP A 1 87 ? 16.620 -8.479 -6.511 1.00 79.94 87 ASP A CA 1
ATOM 694 C C . ASP A 1 87 ? 16.214 -8.833 -7.950 1.00 79.94 87 ASP A C 1
ATOM 696 O O . ASP A 1 87 ? 15.024 -9.004 -8.225 1.00 79.94 87 ASP A O 1
ATOM 700 N N . ALA A 1 88 ? 17.181 -8.970 -8.866 1.00 70.00 88 ALA A N 1
ATOM 701 C CA . ALA A 1 88 ? 16.923 -9.447 -10.219 1.00 70.00 88 ALA A CA 1
ATOM 702 C C . ALA A 1 88 ? 16.522 -10.930 -10.191 1.00 70.00 88 ALA A C 1
ATOM 704 O O . ALA A 1 88 ? 17.311 -11.811 -9.836 1.00 70.00 88 ALA A O 1
ATOM 705 N N . ILE A 1 89 ? 15.287 -11.222 -10.600 1.00 66.38 89 ILE A N 1
ATOM 706 C CA . ILE A 1 89 ? 14.842 -12.595 -10.839 1.00 66.38 89 ILE A CA 1
ATOM 707 C C . ILE A 1 89 ? 15.359 -12.976 -12.228 1.00 66.38 89 ILE A C 1
ATOM 709 O O . ILE A 1 89 ? 14.913 -12.434 -13.228 1.00 66.38 89 ILE A O 1
ATOM 713 N N . ASP A 1 90 ? 16.350 -13.862 -12.295 1.00 65.94 90 ASP A N 1
ATOM 714 C CA . ASP A 1 90 ? 16.924 -14.361 -13.556 1.00 65.94 90 ASP A CA 1
ATOM 715 C C . ASP A 1 90 ? 17.489 -13.270 -14.499 1.00 65.94 90 ASP A C 1
ATOM 717 O O . ASP A 1 90 ? 17.562 -13.463 -15.712 1.00 65.94 90 ASP A O 1
ATOM 721 N N . GLY A 1 91 ? 17.927 -12.129 -13.949 1.00 63.03 91 GLY A N 1
ATOM 722 C CA . GLY A 1 91 ? 18.485 -11.012 -14.727 1.00 63.03 91 GLY A CA 1
ATOM 723 C C . GLY A 1 91 ? 17.436 -10.140 -15.428 1.00 63.03 91 GLY A C 1
ATOM 724 O O . GLY A 1 91 ? 17.784 -9.405 -16.349 1.00 63.03 91 GLY A O 1
ATOM 725 N N . SER A 1 92 ? 16.163 -10.237 -15.028 1.00 74.50 92 SER A N 1
ATOM 726 C CA . SER A 1 92 ? 15.082 -9.402 -15.550 1.00 74.50 92 SER A CA 1
ATOM 727 C C . SER A 1 92 ? 14.982 -8.043 -14.847 1.00 74.50 92 SER A C 1
ATOM 729 O O . SER A 1 92 ? 15.534 -7.812 -13.766 1.00 74.50 92 SER A O 1
ATOM 731 N N . ILE A 1 93 ? 14.206 -7.144 -15.460 1.00 86.12 93 ILE A N 1
ATOM 732 C CA . ILE A 1 93 ? 13.790 -5.872 -14.867 1.00 86.12 93 ILE A CA 1
ATOM 733 C C . ILE A 1 93 ? 13.064 -6.157 -13.557 1.00 86.12 93 ILE A C 1
ATOM 735 O O . ILE A 1 93 ? 12.037 -6.836 -13.545 1.00 86.12 93 ILE A O 1
ATOM 739 N N . SER A 1 94 ? 13.571 -5.598 -12.462 1.00 89.06 94 SER A N 1
ATOM 740 C CA . SER A 1 94 ? 13.029 -5.826 -11.126 1.00 89.06 94 SER A CA 1
ATOM 741 C C . SER A 1 94 ? 12.016 -4.769 -10.701 1.00 89.06 94 SER A C 1
ATOM 743 O O . SER A 1 94 ? 11.403 -4.911 -9.650 1.00 89.06 94 SER A O 1
ATOM 745 N N . GLY A 1 95 ? 11.783 -3.704 -11.471 1.00 94.44 95 GLY A N 1
ATOM 746 C CA . GLY A 1 95 ? 10.793 -2.708 -11.070 1.00 94.44 95 GLY A CA 1
ATOM 747 C C . GLY A 1 95 ? 10.760 -1.429 -11.888 1.00 94.44 95 GLY A C 1
ATOM 748 O O . GLY A 1 95 ? 11.357 -1.328 -12.958 1.00 94.44 95 GLY A O 1
ATOM 749 N N . LEU A 1 96 ? 10.055 -0.437 -11.344 1.00 96.25 96 LEU A N 1
ATOM 750 C CA . LEU A 1 96 ? 9.872 0.895 -11.909 1.00 96.25 96 LEU A CA 1
ATOM 751 C C . LEU A 1 96 ? 10.114 1.980 -10.861 1.00 96.25 96 LEU A C 1
ATOM 753 O O . LEU A 1 96 ? 9.673 1.867 -9.714 1.00 96.25 96 LEU A O 1
ATOM 757 N N . LEU A 1 97 ? 10.715 3.080 -11.306 1.00 95.94 97 LEU A N 1
ATOM 758 C CA . LEU A 1 97 ? 10.650 4.384 -10.656 1.00 95.94 97 LEU A CA 1
ATOM 759 C C . LEU A 1 97 ? 9.710 5.300 -11.431 1.00 95.94 97 LEU A C 1
ATOM 761 O O . LEU A 1 97 ? 9.821 5.443 -12.649 1.00 95.94 97 LEU A O 1
ATOM 765 N N . LEU A 1 98 ? 8.803 5.948 -10.708 1.00 95.50 98 LEU A N 1
ATOM 766 C CA . LEU A 1 98 ? 7.757 6.799 -11.259 1.00 95.50 98 LEU A CA 1
ATOM 767 C C . LEU A 1 98 ? 7.868 8.193 -10.642 1.00 95.50 98 LEU A C 1
ATOM 769 O O . LEU A 1 98 ? 7.738 8.371 -9.426 1.00 95.50 98 LEU A O 1
ATOM 773 N N . HIS A 1 99 ? 8.077 9.202 -11.482 1.00 94.00 99 HIS A N 1
ATOM 774 C CA . HIS A 1 99 ? 8.019 10.589 -11.044 1.00 94.00 99 HIS A CA 1
ATOM 775 C C . HIS A 1 99 ? 6.564 10.968 -10.692 1.00 94.00 99 HIS A C 1
ATOM 777 O O . HIS A 1 99 ? 5.651 10.600 -11.435 1.00 94.00 99 HIS A O 1
ATOM 783 N N . PRO A 1 100 ? 6.305 11.730 -9.609 1.00 92.44 100 PRO A N 1
ATOM 784 C CA . PRO A 1 100 ? 4.954 12.109 -9.188 1.00 92.44 100 PRO A CA 1
ATOM 785 C C . PRO A 1 100 ? 4.111 12.778 -10.276 1.00 92.44 100 PRO A C 1
ATOM 787 O O . PRO A 1 100 ? 2.896 12.612 -10.295 1.00 92.44 100 PRO A O 1
ATOM 790 N N . GLU A 1 101 ? 4.748 13.491 -11.207 1.00 90.50 101 GLU A N 1
ATOM 791 C CA . GLU A 1 101 ? 4.070 14.139 -12.335 1.00 90.50 101 GLU A CA 1
ATOM 792 C C . GLU A 1 101 ? 3.365 13.145 -13.275 1.00 90.50 101 GLU A C 1
ATOM 794 O O . GLU A 1 101 ? 2.361 13.500 -13.891 1.00 90.50 101 GLU A O 1
ATOM 799 N N . LEU A 1 102 ? 3.800 11.879 -13.318 1.00 90.38 102 LEU A N 1
ATOM 800 C CA . LEU A 1 102 ? 3.110 10.827 -14.066 1.00 90.38 102 LEU A CA 1
ATOM 801 C C . LEU A 1 102 ? 1.672 10.626 -13.559 1.00 90.38 102 LEU A C 1
ATOM 803 O O . LEU A 1 102 ? 0.758 10.379 -14.346 1.00 90.38 102 LEU A O 1
ATOM 807 N N . PHE A 1 103 ? 1.445 10.792 -12.253 1.00 87.12 103 PHE A N 1
ATOM 808 C CA . PHE A 1 103 ? 0.114 10.695 -11.651 1.00 87.12 103 PHE A CA 1
ATOM 809 C C . PHE A 1 103 ? -0.763 11.921 -11.930 1.00 87.12 103 PHE A C 1
ATOM 811 O O . PHE A 1 103 ? -1.947 11.892 -11.620 1.00 87.12 103 PHE A O 1
ATOM 818 N N . SER A 1 104 ? -0.235 12.971 -12.562 1.00 85.31 104 SER A N 1
ATOM 819 C CA . SER A 1 104 ? -1.030 14.104 -13.057 1.00 85.31 104 SER A CA 1
ATOM 820 C C . SER A 1 104 ? -1.627 13.847 -14.448 1.00 85.31 104 SER A C 1
ATOM 822 O O . SER A 1 104 ? -2.378 14.675 -14.967 1.00 85.31 104 SER A O 1
ATOM 824 N N . THR A 1 105 ? -1.310 12.712 -15.078 1.00 79.25 105 THR A N 1
ATOM 825 C CA . THR A 1 105 ? -1.902 12.311 -16.360 1.00 79.25 105 THR A CA 1
ATOM 826 C C . THR A 1 105 ? -3.373 11.914 -16.195 1.00 79.25 105 THR A C 1
ATOM 828 O O . THR A 1 105 ? -3.803 11.438 -15.143 1.00 79.25 105 THR A O 1
ATOM 831 N N . LYS A 1 106 ? -4.179 12.100 -17.254 1.00 74.56 106 LYS A N 1
ATOM 832 C CA . LYS A 1 106 ? -5.643 11.903 -17.202 1.00 74.56 106 LYS A CA 1
ATOM 833 C C . LYS A 1 106 ? -6.076 10.516 -16.718 1.00 74.56 106 LYS A C 1
ATOM 835 O O . LYS A 1 106 ? -7.167 10.405 -16.171 1.00 74.56 106 LYS A O 1
ATOM 840 N N . SER A 1 107 ? -5.274 9.483 -16.958 1.00 75.81 107 SER A N 1
ATOM 841 C CA . SER A 1 107 ? -5.610 8.110 -16.584 1.00 75.81 107 SER A CA 1
ATOM 842 C C . SER A 1 107 ? -5.347 7.816 -15.102 1.00 75.81 107 SER A C 1
ATOM 844 O O . SER A 1 107 ? -6.156 7.165 -14.450 1.00 75.81 107 SER A O 1
ATOM 846 N N . LEU A 1 108 ? -4.272 8.369 -14.535 1.00 84.38 108 LEU A N 1
ATOM 847 C CA . LEU A 1 108 ? -3.822 8.056 -13.175 1.00 84.38 108 LEU A CA 1
ATOM 848 C C . LEU A 1 108 ? -4.308 9.043 -12.104 1.00 84.38 108 LEU A C 1
ATOM 850 O O . LEU A 1 108 ? -4.396 8.669 -10.933 1.00 84.38 108 LEU A O 1
ATOM 854 N N . VAL A 1 109 ? -4.659 10.276 -12.484 1.00 84.06 109 VAL A N 1
ATOM 855 C CA . VAL A 1 109 ? -4.974 11.358 -11.529 1.00 84.06 109 VAL A CA 1
ATOM 856 C C . VAL A 1 109 ? -6.119 11.030 -10.575 1.00 84.06 109 VAL A C 1
ATOM 858 O O . VAL A 1 109 ? -6.058 11.379 -9.399 1.00 84.06 109 VAL A O 1
ATOM 861 N N . PHE A 1 110 ? -7.140 10.314 -11.047 1.00 83.44 110 PHE A N 1
ATOM 862 C CA . PHE A 1 110 ? -8.291 9.947 -10.220 1.00 83.44 110 PHE A CA 1
ATOM 863 C C . PHE A 1 110 ? -8.090 8.639 -9.447 1.00 83.44 110 PHE A C 1
ATOM 865 O O . PHE A 1 110 ? -8.741 8.452 -8.427 1.00 83.44 110 PHE A O 1
ATOM 872 N N . LYS A 1 111 ? -7.176 7.769 -9.895 1.00 88.19 111 LYS A N 1
ATOM 873 C CA . LYS A 1 111 ? -6.917 6.453 -9.288 1.00 88.19 111 LYS A CA 1
ATOM 874 C C . LYS A 1 111 ? -5.807 6.461 -8.242 1.00 88.19 111 LYS A C 1
ATOM 876 O O . LYS A 1 111 ? -5.708 5.542 -7.440 1.00 88.19 111 LYS A O 1
ATOM 881 N N . LYS A 1 112 ? -4.959 7.497 -8.198 1.00 88.88 112 LYS A N 1
ATOM 882 C CA . LYS A 1 112 ? -3.824 7.549 -7.255 1.00 88.88 112 LYS A CA 1
ATOM 883 C C . LYS A 1 112 ? -4.239 7.383 -5.786 1.00 88.88 112 LYS A C 1
ATOM 885 O O . LYS A 1 112 ? -3.443 6.869 -4.998 1.00 88.88 112 LYS A O 1
ATOM 890 N N . ALA A 1 113 ? -5.439 7.841 -5.426 1.00 88.75 113 ALA A N 1
ATOM 891 C CA . ALA A 1 113 ? -5.990 7.699 -4.080 1.00 88.75 113 ALA A CA 1
ATOM 892 C C . ALA A 1 113 ? -6.308 6.238 -3.715 1.00 88.75 113 ALA A C 1
ATOM 894 O O . ALA A 1 113 ? -6.219 5.884 -2.543 1.00 88.75 113 ALA A O 1
ATOM 895 N N . ASP A 1 114 ? -6.608 5.398 -4.708 1.00 90.88 114 ASP A N 1
ATOM 896 C CA . ASP A 1 114 ? -6.922 3.980 -4.514 1.00 90.88 114 ASP A CA 1
ATOM 897 C C . ASP A 1 114 ? -5.650 3.154 -4.265 1.00 90.88 114 ASP A C 1
ATOM 899 O O . ASP A 1 114 ? -5.684 2.132 -3.585 1.00 90.88 114 ASP A O 1
ATOM 903 N N . TYR A 1 115 ? -4.492 3.616 -4.750 1.00 94.56 115 TYR A N 1
ATOM 904 C CA . TYR A 1 115 ? -3.193 2.962 -4.555 1.00 94.56 115 TYR A CA 1
ATOM 905 C C . TYR A 1 115 ? -2.598 3.260 -3.171 1.00 94.56 115 TYR A C 1
ATOM 907 O O . TYR A 1 115 ? -1.511 3.836 -3.043 1.00 94.56 115 TYR A O 1
ATOM 915 N N . THR A 1 116 ? -3.317 2.869 -2.118 1.00 94.38 116 THR A N 1
ATOM 916 C CA . THR A 1 116 ? -2.925 3.084 -0.715 1.00 94.38 116 THR A CA 1
ATOM 917 C C . THR A 1 116 ? -1.684 2.297 -0.311 1.00 94.38 116 THR A C 1
ATOM 919 O O . THR A 1 116 ? -1.046 2.631 0.682 1.00 94.38 116 THR A O 1
ATOM 922 N N . PHE A 1 117 ? -1.314 1.266 -1.075 1.00 95.56 117 PHE A N 1
ATOM 923 C CA . PHE A 1 117 ? -0.149 0.428 -0.793 1.00 95.56 117 PHE A CA 1
ATOM 924 C C . PHE A 1 117 ? 1.191 1.176 -0.855 1.00 95.56 117 PHE A C 1
ATOM 926 O O . PHE A 1 117 ? 2.167 0.712 -0.280 1.00 95.56 117 PHE A O 1
ATOM 933 N N . PHE A 1 118 ? 1.248 2.362 -1.473 1.00 95.81 118 PHE A N 1
ATOM 934 C CA . PHE A 1 118 ? 2.424 3.240 -1.381 1.00 95.81 118 PHE A CA 1
ATOM 935 C C . PHE A 1 118 ? 2.632 3.849 0.015 1.00 95.81 118 PHE A C 1
ATOM 937 O O . PHE A 1 118 ? 3.715 4.350 0.301 1.00 95.81 118 PHE A O 1
ATOM 944 N N . ASP A 1 119 ? 1.610 3.826 0.874 1.00 95.31 119 ASP A N 1
ATOM 945 C CA . ASP A 1 119 ? 1.680 4.264 2.271 1.00 95.31 119 ASP A CA 1
ATOM 946 C C . ASP A 1 119 ? 1.801 3.088 3.254 1.00 95.31 119 ASP A C 1
ATOM 948 O O . ASP A 1 119 ? 1.774 3.291 4.473 1.00 95.31 119 ASP A O 1
ATOM 952 N N . TYR A 1 120 ? 1.928 1.862 2.739 1.00 95.50 120 TYR A N 1
ATOM 953 C CA . TYR A 1 120 ? 2.185 0.683 3.556 1.00 95.50 120 TYR A CA 1
ATOM 954 C C . TYR A 1 120 ? 3.646 0.648 4.002 1.00 95.50 120 TYR A C 1
ATOM 956 O O . TYR A 1 120 ? 4.532 1.251 3.398 1.00 95.50 120 TYR A O 1
ATOM 964 N N . ARG A 1 121 ? 3.907 -0.056 5.100 1.00 93.06 121 ARG A N 1
ATOM 965 C CA . ARG A 1 121 ? 5.269 -0.289 5.588 1.00 93.06 121 ARG A CA 1
ATOM 966 C C . ARG A 1 121 ? 5.928 -1.443 4.837 1.00 93.06 121 ARG A C 1
ATOM 968 O O . ARG A 1 121 ? 5.254 -2.273 4.235 1.00 93.06 121 ARG A O 1
ATOM 975 N N . GLU A 1 122 ? 7.256 -1.556 4.944 1.00 87.44 122 GLU A N 1
ATOM 976 C CA . GLU A 1 122 ? 7.996 -2.673 4.332 1.00 87.44 122 GLU A CA 1
ATOM 977 C C . GLU A 1 122 ? 7.435 -4.039 4.769 1.00 87.44 122 GLU A C 1
ATOM 979 O O . GLU A 1 122 ? 7.268 -4.929 3.939 1.00 87.44 122 GLU A O 1
ATOM 984 N N . ASN A 1 123 ? 7.038 -4.196 6.036 1.00 88.25 123 ASN A N 1
ATOM 985 C CA . ASN A 1 123 ? 6.474 -5.441 6.569 1.00 88.25 123 ASN A CA 1
ATOM 986 C C . ASN A 1 123 ? 5.027 -5.737 6.117 1.00 88.25 123 ASN A C 1
ATOM 988 O O . ASN A 1 123 ? 4.407 -6.678 6.608 1.00 88.25 123 ASN A O 1
ATOM 992 N N . GLU A 1 124 ? 4.481 -4.945 5.202 1.00 93.12 124 GLU A N 1
ATOM 993 C CA . GLU A 1 124 ? 3.144 -5.081 4.611 1.00 93.12 124 GLU A CA 1
ATOM 994 C C . GLU A 1 124 ? 3.243 -5.264 3.083 1.00 93.12 124 GLU A C 1
ATOM 996 O O . GLU A 1 124 ? 2.316 -4.964 2.323 1.00 93.12 124 GLU A O 1
ATOM 1001 N N . SER A 1 125 ? 4.397 -5.756 2.626 1.00 93.50 125 SER A N 1
ATOM 1002 C CA . SER A 1 125 ? 4.689 -5.992 1.216 1.00 93.50 125 SER A CA 1
ATOM 1003 C C . SER A 1 125 ? 3.757 -7.032 0.587 1.00 93.50 125 SER A C 1
ATOM 1005 O O . SER A 1 125 ? 3.147 -7.869 1.260 1.00 93.50 125 SER A O 1
ATOM 1007 N N . LEU A 1 126 ? 3.652 -6.982 -0.739 1.00 95.19 126 LEU A N 1
ATOM 1008 C CA . LEU A 1 126 ? 2.797 -7.867 -1.518 1.00 95.19 126 LEU A CA 1
ATOM 1009 C C . LEU A 1 126 ? 3.552 -9.141 -1.900 1.00 95.19 126 LEU A C 1
ATOM 1011 O O . LEU A 1 126 ? 4.590 -9.077 -2.551 1.00 95.19 126 LEU A O 1
ATOM 1015 N N . HIS A 1 127 ? 3.022 -10.307 -1.545 1.00 94.19 127 HIS A N 1
ATOM 1016 C CA . HIS A 1 127 ? 3.613 -11.608 -1.840 1.00 94.19 127 HIS A CA 1
ATOM 1017 C C . HIS A 1 127 ? 2.863 -12.299 -2.973 1.00 94.19 127 HIS A C 1
ATOM 1019 O O . HIS A 1 127 ? 1.674 -12.606 -2.866 1.00 94.19 127 HIS A O 1
ATOM 1025 N N . LEU A 1 128 ? 3.583 -12.571 -4.053 1.00 93.44 128 LEU A N 1
ATOM 1026 C CA . LEU A 1 128 ? 3.031 -13.024 -5.319 1.00 93.44 128 LEU A CA 1
ATOM 1027 C C . LEU A 1 128 ? 3.094 -14.542 -5.449 1.00 93.44 128 LEU A C 1
ATOM 1029 O O . LEU A 1 128 ? 4.110 -15.174 -5.133 1.00 93.44 128 LEU A O 1
ATOM 1033 N N . SER A 1 129 ? 2.011 -15.120 -5.967 1.00 93.06 129 SER A N 1
ATOM 1034 C CA . SER A 1 129 ? 2.040 -16.466 -6.541 1.00 93.06 129 SER A CA 1
ATOM 1035 C C . SER A 1 129 ? 2.895 -16.496 -7.811 1.00 93.06 129 SER A C 1
ATOM 1037 O O . SER A 1 129 ? 3.215 -15.455 -8.382 1.00 93.06 129 SER A O 1
ATOM 1039 N N . LEU A 1 130 ? 3.235 -17.695 -8.290 1.00 91.44 130 LEU A N 1
ATOM 1040 C CA . LEU A 1 130 ? 4.002 -17.847 -9.529 1.00 91.44 130 LEU A CA 1
ATOM 1041 C C . LEU A 1 130 ? 3.305 -17.173 -10.724 1.00 91.44 130 LEU A C 1
ATOM 1043 O O . LEU A 1 130 ? 3.943 -16.473 -11.501 1.00 91.44 130 LEU A O 1
ATOM 1047 N N . GLN A 1 131 ? 1.985 -17.340 -10.846 1.00 94.06 131 GLN A N 1
ATOM 1048 C CA . GLN A 1 131 ? 1.217 -16.727 -11.930 1.00 94.06 131 GLN A CA 1
ATOM 1049 C C . GLN A 1 131 ? 1.208 -15.196 -11.829 1.00 94.06 131 GLN A C 1
ATOM 1051 O O . GLN A 1 131 ? 1.347 -14.513 -12.837 1.00 94.06 131 GLN A O 1
ATOM 1056 N N . GLU A 1 132 ? 1.049 -14.652 -10.624 1.00 95.69 132 GLU A N 1
ATOM 1057 C CA . GLU A 1 132 ? 1.036 -13.201 -10.408 1.00 95.69 132 GLU A CA 1
ATOM 1058 C C . GLU A 1 132 ? 2.408 -12.579 -10.661 1.00 95.69 132 GLU A C 1
ATOM 1060 O O . GLU A 1 132 ? 2.485 -11.502 -11.240 1.00 95.69 132 GLU A O 1
ATOM 1065 N N . MET A 1 133 ? 3.486 -13.277 -10.293 1.00 93.25 133 MET A N 1
ATOM 1066 C CA . MET A 1 133 ? 4.852 -12.878 -10.626 1.00 93.25 133 MET A CA 1
ATOM 1067 C C . MET A 1 133 ? 5.038 -12.749 -12.142 1.00 93.25 133 MET A C 1
ATOM 1069 O O . MET A 1 133 ? 5.547 -11.727 -12.588 1.00 93.25 133 MET A O 1
ATOM 1073 N N . HIS A 1 134 ? 4.573 -13.727 -12.929 1.00 93.25 134 HIS A N 1
ATOM 1074 C CA . HIS A 1 134 ? 4.624 -13.636 -14.391 1.00 93.25 134 HIS A CA 1
ATOM 1075 C C . HIS A 1 134 ? 3.807 -12.461 -14.934 1.00 93.25 134 HIS A C 1
ATOM 1077 O O . HIS A 1 134 ? 4.313 -11.721 -15.762 1.00 93.25 134 HIS A O 1
ATOM 1083 N N . ILE A 1 135 ? 2.597 -12.221 -14.416 1.00 95.75 135 ILE A N 1
ATOM 1084 C CA . ILE A 1 135 ? 1.776 -11.071 -14.839 1.00 95.75 135 ILE A CA 1
ATOM 1085 C C . ILE A 1 135 ? 2.501 -9.744 -14.582 1.00 95.75 135 ILE A C 1
ATOM 1087 O O . ILE A 1 135 ? 2.465 -8.845 -15.421 1.00 95.75 135 ILE A O 1
ATOM 1091 N N . VAL A 1 136 ? 3.147 -9.604 -13.422 1.00 95.31 136 VAL A N 1
ATOM 1092 C CA . VAL A 1 136 ? 3.919 -8.400 -13.092 1.00 95.31 136 VAL A CA 1
ATOM 1093 C C . VAL A 1 136 ? 5.120 -8.267 -14.023 1.00 95.31 136 VAL A C 1
ATOM 1095 O O . VAL A 1 136 ? 5.324 -7.181 -14.557 1.00 95.31 136 VAL A O 1
ATOM 1098 N N . GLN A 1 137 ? 5.880 -9.345 -14.241 1.00 93.00 137 GLN A N 1
ATOM 1099 C CA . GLN A 1 137 ? 7.032 -9.324 -15.144 1.00 93.00 137 GLN A CA 1
ATOM 1100 C C . GLN A 1 137 ? 6.613 -8.944 -16.566 1.00 93.00 137 GLN A C 1
ATOM 1102 O O . GLN A 1 137 ? 7.191 -8.023 -17.130 1.00 93.00 137 GLN A O 1
ATOM 1107 N N . ASP A 1 138 ? 5.540 -9.543 -17.088 1.00 94.38 138 ASP A N 1
ATOM 1108 C CA . ASP A 1 138 ? 4.992 -9.199 -18.399 1.00 94.38 138 ASP A CA 1
ATOM 1109 C C . ASP A 1 138 ? 4.652 -7.702 -18.467 1.00 94.38 138 ASP A C 1
ATOM 1111 O O . ASP A 1 138 ? 4.954 -7.041 -19.457 1.00 94.38 138 ASP A O 1
ATOM 1115 N N . CYS A 1 139 ? 4.049 -7.124 -17.421 1.00 95.69 139 CYS A N 1
ATOM 1116 C CA . CYS A 1 139 ? 3.758 -5.687 -17.390 1.00 95.69 139 CYS A CA 1
ATOM 1117 C C . CYS A 1 139 ? 5.036 -4.834 -17.409 1.00 95.69 139 CYS A C 1
ATOM 1119 O O . CYS A 1 139 ? 5.079 -3.828 -18.118 1.00 95.69 139 CYS A O 1
ATOM 1121 N N . LEU A 1 140 ? 6.060 -5.215 -16.640 1.00 95.19 140 LEU A N 1
ATOM 1122 C CA . LEU A 1 140 ? 7.349 -4.518 -16.613 1.00 95.19 140 LEU A CA 1
ATOM 1123 C C . LEU A 1 140 ? 8.034 -4.563 -17.983 1.00 95.19 140 LEU A C 1
ATOM 1125 O O . LEU A 1 140 ? 8.483 -3.523 -18.465 1.00 95.19 140 LEU A O 1
ATOM 1129 N N . ASP A 1 141 ? 8.045 -5.730 -18.623 1.00 93.88 141 ASP A N 1
ATOM 1130 C CA . ASP A 1 141 ? 8.670 -5.943 -19.926 1.00 93.88 141 ASP A CA 1
ATOM 1131 C C . ASP A 1 141 ? 7.957 -5.126 -21.014 1.00 93.88 141 ASP A C 1
ATOM 1133 O O . ASP A 1 141 ? 8.604 -4.386 -21.752 1.00 93.88 141 ASP A O 1
ATOM 1137 N N . HIS A 1 142 ? 6.618 -5.134 -21.049 1.00 94.00 142 HIS A N 1
ATOM 1138 C CA . HIS A 1 142 ? 5.856 -4.303 -21.992 1.00 94.00 142 HIS A CA 1
ATOM 1139 C C . HIS A 1 142 ? 6.095 -2.799 -21.783 1.00 94.00 142 HIS A C 1
ATOM 1141 O O . HIS A 1 142 ? 6.201 -2.048 -22.754 1.00 94.00 142 HIS A O 1
ATOM 1147 N N . ILE A 1 143 ? 6.176 -2.333 -20.528 1.00 95.44 143 ILE A N 1
ATOM 1148 C CA . ILE A 1 143 ? 6.497 -0.928 -20.232 1.00 95.44 143 ILE A CA 1
ATOM 1149 C C . ILE A 1 143 ? 7.913 -0.608 -20.714 1.00 95.44 143 ILE A C 1
ATOM 1151 O O . ILE A 1 143 ? 8.130 0.449 -21.303 1.00 95.44 143 ILE A O 1
ATOM 1155 N N . HIS A 1 144 ? 8.869 -1.509 -20.500 1.00 94.69 144 HIS A N 1
ATOM 1156 C CA . HIS A 1 144 ? 10.238 -1.325 -20.960 1.00 94.69 144 HIS A CA 1
ATOM 1157 C C . HIS A 1 144 ? 10.341 -1.241 -22.482 1.00 94.69 144 HIS A C 1
ATOM 1159 O O . HIS A 1 144 ? 10.981 -0.324 -22.994 1.00 94.69 144 HIS A O 1
ATOM 1165 N N . GLU A 1 145 ? 9.677 -2.144 -23.203 1.00 93.50 145 GLU A N 1
ATOM 1166 C CA . GLU A 1 145 ? 9.617 -2.119 -24.665 1.00 93.50 145 GLU A CA 1
ATOM 1167 C C . GLU A 1 145 ? 9.030 -0.804 -25.188 1.00 93.50 145 GLU A C 1
ATOM 1169 O O . GLU A 1 145 ? 9.545 -0.241 -26.152 1.00 93.50 145 GLU A O 1
ATOM 1174 N N . GLU A 1 146 ? 7.979 -0.282 -24.548 1.00 94.94 146 GLU A N 1
ATOM 1175 C CA . GLU A 1 146 ? 7.386 1.004 -24.927 1.00 94.94 146 GLU A CA 1
ATOM 1176 C C . GLU A 1 146 ? 8.344 2.178 -24.669 1.00 94.94 146 GLU A C 1
ATOM 1178 O O . GLU A 1 146 ? 8.424 3.093 -25.484 1.00 94.94 146 GLU A O 1
ATOM 1183 N N . LEU A 1 147 ? 9.122 2.139 -23.581 1.00 93.88 147 LEU A N 1
ATOM 1184 C CA . LEU A 1 147 ? 10.130 3.161 -23.273 1.00 93.88 147 LEU A CA 1
ATOM 1185 C C . LEU A 1 147 ? 11.299 3.174 -24.271 1.00 93.88 147 LEU A C 1
ATOM 1187 O O . LEU A 1 147 ? 11.942 4.207 -24.432 1.00 93.88 147 LEU A O 1
ATOM 1191 N N . GLN A 1 148 ? 11.594 2.052 -24.932 1.00 93.31 148 GLN A N 1
ATOM 1192 C CA . GLN A 1 148 ? 12.655 1.962 -25.941 1.00 93.31 148 GLN A CA 1
ATOM 1193 C C . GLN A 1 148 ? 12.240 2.494 -27.323 1.00 93.31 148 GLN A C 1
ATOM 1195 O O . GLN A 1 148 ? 13.094 2.636 -28.202 1.00 93.31 148 GLN A O 1
ATOM 1200 N N . ARG A 1 149 ? 10.948 2.761 -27.547 1.00 91.44 149 ARG A N 1
ATOM 1201 C CA . ARG A 1 149 ? 10.447 3.297 -28.819 1.00 91.44 149 ARG A CA 1
ATOM 1202 C C . ARG A 1 149 ? 10.760 4.783 -28.957 1.00 91.44 149 ARG A C 1
ATOM 1204 O O . ARG A 1 149 ? 10.961 5.495 -27.975 1.00 91.44 149 ARG A O 1
ATOM 1211 N N . ASP A 1 150 ? 10.758 5.259 -30.199 1.00 88.19 150 ASP A N 1
ATOM 1212 C CA . ASP A 1 150 ? 10.872 6.688 -30.478 1.00 88.19 150 ASP A CA 1
ATOM 1213 C C . ASP A 1 150 ? 9.723 7.457 -29.812 1.00 88.19 150 ASP A C 1
ATOM 1215 O O . ASP A 1 150 ? 8.561 7.050 -29.877 1.00 88.19 150 ASP A O 1
ATOM 1219 N N . ILE A 1 151 ? 10.054 8.588 -29.185 1.00 85.56 151 ILE A N 1
ATOM 1220 C CA . ILE A 1 151 ? 9.069 9.411 -28.483 1.00 85.56 151 ILE A CA 1
ATOM 1221 C C . ILE A 1 151 ? 8.110 10.029 -29.500 1.00 85.56 151 ILE A C 1
ATOM 1223 O O . ILE A 1 151 ? 8.497 10.849 -30.337 1.00 85.56 151 ILE A O 1
ATOM 1227 N N . ASP A 1 152 ? 6.836 9.686 -29.362 1.00 88.69 152 ASP A N 1
ATOM 1228 C CA . ASP A 1 152 ? 5.736 10.210 -30.151 1.00 88.69 152 ASP A CA 1
ATOM 1229 C C . ASP A 1 152 ? 4.625 10.789 -29.239 1.00 88.69 152 ASP A C 1
ATOM 1231 O O . ASP A 1 152 ? 4.709 10.728 -28.006 1.00 88.69 152 ASP A O 1
ATOM 1235 N N . PRO A 1 153 ? 3.566 11.405 -29.802 1.00 87.69 153 PRO A N 1
ATOM 1236 C CA . PRO A 1 153 ? 2.478 11.980 -29.007 1.00 87.69 153 PRO A CA 1
ATOM 1237 C C . PRO A 1 153 ? 1.687 10.979 -28.140 1.00 87.69 153 PRO A C 1
ATOM 1239 O O . PRO A 1 153 ? 0.884 11.403 -27.304 1.00 87.69 153 PRO A O 1
ATOM 1242 N N . TYR A 1 154 ? 1.855 9.673 -28.352 1.00 88.94 154 TYR A N 1
ATOM 1243 C CA . TYR A 1 154 ? 1.156 8.588 -27.670 1.00 88.94 154 TYR A CA 1
ATOM 1244 C C . TYR A 1 154 ? 2.022 7.855 -26.640 1.00 88.94 154 TYR A C 1
ATOM 1246 O O . TYR A 1 154 ? 1.437 7.28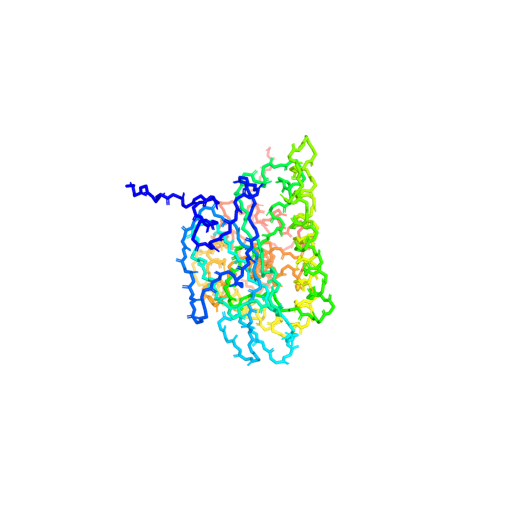4 -25.718 1.00 88.94 154 TYR A O 1
ATOM 1254 N N . SER A 1 155 ? 3.356 7.917 -26.723 1.00 87.62 155 SER A N 1
ATOM 1255 C CA . SER A 1 155 ? 4.272 7.177 -25.837 1.00 87.62 155 SER A CA 1
ATOM 1256 C C . SER A 1 155 ? 3.942 7.369 -24.351 1.00 87.62 155 SER A C 1
ATOM 1258 O O . SER A 1 155 ? 3.702 6.399 -23.634 1.00 87.62 155 SER A O 1
ATOM 1260 N N . LEU A 1 156 ? 3.800 8.620 -23.882 1.00 87.81 156 LEU A N 1
ATOM 1261 C CA . LEU A 1 156 ? 3.460 8.897 -22.476 1.00 87.81 156 LEU A CA 1
ATOM 1262 C C . LEU A 1 156 ? 2.116 8.271 -22.077 1.00 87.81 156 LEU A C 1
ATOM 1264 O O . LEU A 1 156 ? 1.980 7.740 -20.979 1.00 87.81 156 LEU A O 1
ATOM 1268 N N . ARG A 1 157 ? 1.121 8.306 -22.971 1.00 90.25 157 ARG A N 1
ATOM 1269 C CA . ARG A 1 157 ? -0.198 7.722 -22.706 1.00 90.25 157 ARG A CA 1
ATOM 1270 C C . ARG A 1 157 ? -0.114 6.202 -22.589 1.00 90.25 157 ARG A C 1
ATOM 1272 O O . ARG A 1 157 ? -0.751 5.651 -21.697 1.00 90.25 157 ARG A O 1
ATOM 1279 N N . LEU A 1 158 ? 0.623 5.537 -23.478 1.00 92.31 158 LEU A N 1
ATOM 1280 C CA . LEU A 1 158 ? 0.781 4.082 -23.455 1.00 92.31 158 LEU A CA 1
ATOM 1281 C C . LEU A 1 158 ? 1.538 3.631 -22.202 1.00 92.31 158 LEU A C 1
ATOM 1283 O O . LEU A 1 158 ? 1.059 2.740 -21.503 1.00 92.31 158 LEU A O 1
ATOM 1287 N N . VAL A 1 159 ? 2.620 4.327 -21.842 1.00 93.31 159 VAL A N 1
ATOM 1288 C CA . VAL A 1 159 ? 3.347 4.094 -20.585 1.00 93.31 159 VAL A CA 1
ATOM 1289 C C . VAL A 1 159 ? 2.433 4.300 -19.372 1.00 93.31 159 VAL A C 1
ATOM 1291 O O . VAL A 1 159 ? 2.389 3.444 -18.492 1.00 93.31 159 VAL A O 1
ATOM 1294 N N . SER A 1 160 ? 1.649 5.386 -19.319 1.00 93.25 160 SER A N 1
ATOM 1295 C CA . SER A 1 160 ? 0.713 5.623 -18.208 1.00 93.25 160 SER A CA 1
ATOM 1296 C C . SER A 1 160 ? -0.354 4.532 -18.083 1.00 93.25 160 SER A C 1
ATOM 1298 O O . SER A 1 160 ? -0.685 4.154 -16.964 1.00 93.25 160 SER A O 1
ATOM 1300 N N . VAL A 1 161 ? -0.879 4.012 -19.199 1.00 93.38 161 VAL A N 1
ATOM 1301 C CA . VAL A 1 161 ? -1.847 2.899 -19.195 1.00 93.38 161 VAL A CA 1
ATOM 1302 C C . VAL A 1 161 ? -1.189 1.592 -18.748 1.00 93.38 161 VAL A C 1
ATOM 1304 O O . VAL A 1 161 ? -1.795 0.841 -17.989 1.00 93.38 161 VAL A O 1
ATOM 1307 N N . GLY A 1 162 ? 0.052 1.323 -19.166 1.00 94.88 162 GLY A N 1
ATOM 1308 C CA . GLY A 1 162 ? 0.812 0.161 -18.697 1.00 94.88 162 GLY A CA 1
ATOM 1309 C C . GLY A 1 162 ? 1.054 0.204 -17.187 1.00 94.88 162 GLY A C 1
ATOM 1310 O O . GLY A 1 162 ? 0.807 -0.777 -16.487 1.00 94.88 162 GLY A O 1
ATOM 1311 N N . VAL A 1 163 ? 1.456 1.368 -16.666 1.00 95.88 163 VAL A N 1
ATOM 1312 C CA . VAL A 1 163 ? 1.623 1.589 -15.221 1.00 95.88 163 VAL A CA 1
ATOM 1313 C C . VAL A 1 163 ? 0.293 1.431 -14.485 1.00 95.88 163 VAL A C 1
ATOM 1315 O O . VAL A 1 163 ? 0.247 0.761 -13.460 1.00 95.88 163 VAL A O 1
ATOM 1318 N N . GLU A 1 164 ? -0.797 2.001 -14.999 1.00 95.62 164 GLU A N 1
ATOM 1319 C CA . GLU A 1 164 ? -2.132 1.834 -14.415 1.00 95.62 164 GLU A CA 1
ATOM 1320 C C . GLU A 1 164 ? -2.533 0.358 -14.324 1.00 95.62 164 GLU A C 1
ATOM 1322 O O . GLU A 1 164 ? -2.945 -0.091 -13.259 1.00 95.62 164 GLU A O 1
ATOM 1327 N N . LEU A 1 165 ? -2.346 -0.409 -15.401 1.00 96.00 165 LEU A N 1
ATOM 1328 C CA . LEU A 1 165 ? -2.653 -1.837 -15.430 1.00 96.00 165 LEU A CA 1
ATOM 1329 C C . LEU A 1 165 ? -1.845 -2.618 -14.384 1.00 96.00 165 LEU A C 1
ATOM 1331 O O . LEU A 1 165 ? -2.405 -3.453 -13.673 1.00 96.00 165 LEU A O 1
ATOM 1335 N N . LEU A 1 166 ? -0.546 -2.329 -14.263 1.00 97.19 166 LEU A N 1
ATOM 1336 C CA . LEU A 1 166 ? 0.312 -2.930 -13.243 1.00 97.19 166 LEU A CA 1
ATOM 1337 C C . LEU A 1 166 ? -0.203 -2.629 -11.825 1.00 97.19 166 LEU A C 1
ATOM 1339 O O . LEU A 1 166 ? -0.307 -3.535 -11.000 1.00 97.19 166 LEU A O 1
ATOM 1343 N N . LEU A 1 167 ? -0.549 -1.371 -11.535 1.00 97.00 167 LEU A N 1
ATOM 1344 C CA . LEU A 1 167 ? -1.040 -0.964 -10.214 1.00 97.00 167 LEU A CA 1
ATOM 1345 C C . LEU A 1 167 ? -2.427 -1.555 -9.901 1.00 97.00 167 LEU A C 1
ATOM 1347 O O . LEU A 1 167 ? -2.663 -1.975 -8.767 1.00 97.00 167 LEU A O 1
ATOM 1351 N N . ASP A 1 168 ? -3.310 -1.672 -10.896 1.00 97.06 168 ASP A N 1
ATOM 1352 C CA . ASP A 1 168 ? -4.610 -2.343 -10.765 1.00 97.06 168 ASP A CA 1
ATOM 1353 C C . ASP A 1 168 ? -4.444 -3.850 -10.478 1.00 97.06 168 ASP A C 1
ATOM 1355 O O . ASP A 1 168 ? -5.176 -4.422 -9.662 1.00 97.06 168 ASP A O 1
ATOM 1359 N N . TYR A 1 169 ? -3.446 -4.510 -11.081 1.00 97.81 169 TYR A N 1
ATOM 1360 C CA . TYR A 1 169 ? -3.088 -5.882 -10.710 1.00 97.81 169 TYR A CA 1
ATOM 1361 C C . TYR A 1 169 ? -2.597 -5.972 -9.263 1.00 97.81 169 TYR A C 1
ATOM 1363 O O . TYR A 1 169 ? -3.044 -6.857 -8.531 1.00 97.81 169 TYR A O 1
ATOM 1371 N N . CYS A 1 170 ? -1.753 -5.040 -8.813 1.00 97.44 170 CYS A N 1
ATOM 1372 C CA . CYS A 1 170 ? -1.308 -4.988 -7.420 1.00 97.44 170 CYS A CA 1
ATOM 1373 C C . CYS A 1 170 ? -2.487 -4.865 -6.441 1.00 97.44 170 CYS A C 1
ATOM 1375 O O . CYS A 1 170 ? -2.510 -5.595 -5.450 1.00 97.44 170 CYS A O 1
ATOM 1377 N N . LEU A 1 171 ? -3.497 -4.029 -6.731 1.00 96.00 171 LEU A N 1
ATOM 1378 C CA . LEU A 1 171 ? -4.730 -3.955 -5.928 1.00 96.00 171 LEU A CA 1
ATOM 1379 C C . LEU A 1 171 ? -5.415 -5.321 -5.822 1.00 96.00 171 LEU A C 1
ATOM 1381 O O . LEU A 1 171 ? -5.718 -5.796 -4.727 1.00 96.00 171 LEU A O 1
ATOM 1385 N N . ARG A 1 172 ? -5.608 -5.993 -6.962 1.00 96.44 172 ARG A N 1
ATOM 1386 C CA . ARG A 1 172 ? -6.223 -7.324 -7.010 1.00 96.44 172 ARG A CA 1
ATOM 1387 C C . ARG A 1 172 ? -5.436 -8.359 -6.200 1.00 96.44 172 ARG A C 1
ATOM 1389 O O . ARG A 1 172 ? -6.035 -9.223 -5.558 1.00 96.44 172 ARG A O 1
ATOM 1396 N N . PHE A 1 173 ? -4.110 -8.308 -6.244 1.00 96.94 173 PHE A N 1
ATOM 1397 C CA . PHE A 1 173 ? -3.260 -9.252 -5.520 1.00 96.94 173 PHE A CA 1
ATOM 1398 C C . PHE A 1 173 ? -3.244 -8.964 -4.015 1.00 96.94 173 PHE A C 1
ATOM 1400 O O . PHE A 1 173 ? -3.216 -9.909 -3.224 1.00 96.94 173 PHE A O 1
ATOM 1407 N N . TYR A 1 174 ? -3.341 -7.695 -3.604 1.00 96.31 174 TYR A N 1
ATOM 1408 C CA . TYR A 1 174 ? -3.542 -7.334 -2.200 1.00 96.31 174 TYR A CA 1
ATOM 1409 C C . TYR A 1 174 ? -4.865 -7.883 -1.662 1.00 96.31 174 TYR A C 1
ATOM 1411 O O . TYR A 1 174 ? -4.849 -8.547 -0.629 1.00 96.31 174 TYR A O 1
ATOM 1419 N N . GLU A 1 175 ? -5.980 -7.709 -2.380 1.00 94.12 175 GLU A N 1
ATOM 1420 C CA . GLU A 1 175 ? -7.287 -8.289 -2.011 1.00 94.12 175 GLU A CA 1
ATOM 1421 C C . GLU A 1 175 ? -7.188 -9.809 -1.777 1.00 94.12 175 GLU A C 1
ATOM 1423 O O . GLU A 1 175 ? -7.652 -10.335 -0.762 1.00 94.12 175 GLU A O 1
ATOM 1428 N N . ARG A 1 176 ? -6.486 -10.531 -2.663 1.00 94.44 176 ARG A N 1
ATOM 1429 C CA . ARG A 1 176 ? -6.191 -11.957 -2.453 1.00 94.44 176 ARG A CA 1
ATOM 1430 C C . ARG A 1 176 ? -5.341 -12.191 -1.201 1.00 94.44 176 ARG A C 1
ATOM 1432 O O . ARG A 1 176 ? -5.624 -13.119 -0.447 1.00 94.44 176 ARG A O 1
ATOM 1439 N N . GLN A 1 177 ? -4.280 -11.415 -0.989 1.00 94.44 177 GLN A N 1
ATOM 1440 C CA . GLN A 1 177 ? -3.406 -11.574 0.175 1.00 94.44 177 GLN A CA 1
ATOM 1441 C C . GLN A 1 177 ? -4.167 -11.377 1.490 1.00 94.44 177 GLN A C 1
ATOM 1443 O O . GLN A 1 177 ? -3.975 -12.163 2.415 1.00 94.44 177 GLN A O 1
ATOM 1448 N N . PHE A 1 178 ? -5.066 -10.395 1.564 1.00 93.62 178 PHE A N 1
ATOM 1449 C CA . PHE A 1 178 ? -5.945 -10.219 2.718 1.00 93.62 178 PHE A CA 1
ATOM 1450 C C . PHE A 1 178 ? -6.864 -11.425 2.922 1.00 93.62 178 PHE A C 1
ATOM 1452 O O . PHE A 1 178 ? -6.961 -11.926 4.040 1.00 93.62 178 PHE A O 1
ATOM 1459 N N . ALA A 1 179 ? -7.452 -11.964 1.849 1.00 91.50 179 ALA A N 1
ATOM 1460 C CA . ALA A 1 179 ? -8.269 -13.175 1.931 1.00 91.50 179 ALA A CA 1
ATOM 1461 C C . ALA A 1 179 ? -7.476 -14.397 2.438 1.00 91.50 179 ALA A C 1
ATOM 1463 O O . ALA A 1 179 ? -7.992 -15.180 3.230 1.00 91.50 179 ALA A O 1
ATOM 1464 N N . CYS A 1 180 ? -6.208 -14.549 2.037 1.00 90.25 180 CYS A N 1
ATOM 1465 C CA . CYS A 1 180 ? -5.322 -15.602 2.550 1.00 90.25 180 CYS A CA 1
ATOM 1466 C C . CYS A 1 180 ? -4.908 -15.388 4.018 1.00 90.25 180 CYS A C 1
ATOM 1468 O O . CYS A 1 180 ? -4.503 -16.340 4.680 1.00 90.25 180 CYS A O 1
ATOM 1470 N N . ARG A 1 181 ? -5.002 -14.153 4.523 1.00 90.25 181 ARG A N 1
ATOM 1471 C CA . ARG A 1 181 ? -4.641 -13.752 5.890 1.00 90.25 181 ARG A CA 1
ATOM 1472 C C . ARG A 1 181 ? -5.871 -13.442 6.751 1.00 90.25 181 ARG A C 1
ATOM 1474 O O . ARG A 1 181 ? -5.766 -12.646 7.686 1.00 90.25 181 ARG A O 1
ATOM 1481 N N . SER A 1 182 ? -7.020 -14.059 6.463 1.00 89.75 182 SER A N 1
ATOM 1482 C CA . SER A 1 182 ? -8.285 -13.794 7.167 1.00 89.75 182 SER A CA 1
ATOM 1483 C C . SER A 1 182 ? -8.156 -13.910 8.684 1.00 89.75 182 SER A C 1
ATOM 1485 O O . SER A 1 182 ? -8.621 -13.040 9.412 1.00 89.75 182 SER A O 1
ATOM 1487 N N . ASP A 1 183 ? -7.463 -14.938 9.173 1.00 90.50 183 ASP A N 1
ATOM 1488 C CA . ASP A 1 183 ? -7.332 -15.187 10.612 1.00 90.50 183 ASP A CA 1
ATOM 1489 C C . ASP A 1 183 ? -6.570 -14.047 11.308 1.00 90.50 183 ASP A C 1
ATOM 1491 O O . ASP A 1 183 ? -6.987 -13.538 12.347 1.00 90.50 183 ASP A O 1
ATOM 1495 N N . ILE A 1 184 ? -5.497 -13.562 10.677 1.00 91.00 184 ILE A N 1
ATOM 1496 C CA . ILE A 1 184 ? -4.687 -12.443 11.178 1.00 91.00 184 ILE A CA 1
ATOM 1497 C C . ILE A 1 184 ? -5.486 -11.136 11.128 1.00 91.00 184 ILE A C 1
ATOM 1499 O O . ILE A 1 184 ? -5.445 -10.338 12.066 1.00 91.00 184 ILE A O 1
ATOM 1503 N N . CYS A 1 185 ? -6.249 -10.917 10.054 1.00 92.94 185 CYS A N 1
ATOM 1504 C CA . CYS A 1 185 ? -7.114 -9.745 9.922 1.00 92.94 185 CYS A CA 1
ATOM 1505 C C . CYS A 1 185 ? -8.193 -9.722 11.018 1.00 92.94 185 CYS A C 1
ATOM 1507 O O . CYS A 1 185 ? -8.427 -8.681 11.641 1.00 92.94 185 CYS A O 1
ATOM 1509 N N . GLN A 1 186 ? -8.777 -10.879 11.339 1.00 94.12 186 GLN A N 1
ATOM 1510 C CA . GLN A 1 186 ? -9.725 -11.029 12.442 1.00 94.12 186 GLN A CA 1
ATOM 1511 C C . GLN A 1 186 ? -9.084 -10.757 13.809 1.00 94.12 186 GLN A C 1
ATOM 1513 O O . GLN A 1 186 ? -9.703 -10.103 14.655 1.00 94.12 186 GLN A O 1
ATOM 1518 N N . GLU A 1 187 ? -7.841 -11.188 14.040 1.00 95.56 187 GLU A N 1
ATOM 1519 C CA . GLU A 1 187 ? -7.096 -10.876 15.268 1.00 95.56 187 GLU A CA 1
ATOM 1520 C C . GLU A 1 187 ? -6.829 -9.370 15.424 1.00 95.56 187 GLU A C 1
ATOM 1522 O O . GLU A 1 187 ? -7.016 -8.798 16.511 1.00 95.56 187 GLU A O 1
ATOM 1527 N N . TYR A 1 188 ? -6.454 -8.691 14.336 1.00 96.12 188 TYR A N 1
ATOM 1528 C CA . TYR A 1 188 ? -6.322 -7.235 14.327 1.00 96.12 188 TYR A CA 1
ATOM 1529 C C . TYR A 1 188 ? -7.657 -6.564 14.642 1.00 96.12 188 TYR A C 1
ATOM 1531 O O . TYR A 1 188 ? -7.720 -5.728 15.548 1.00 96.12 188 TYR A O 1
ATOM 1539 N N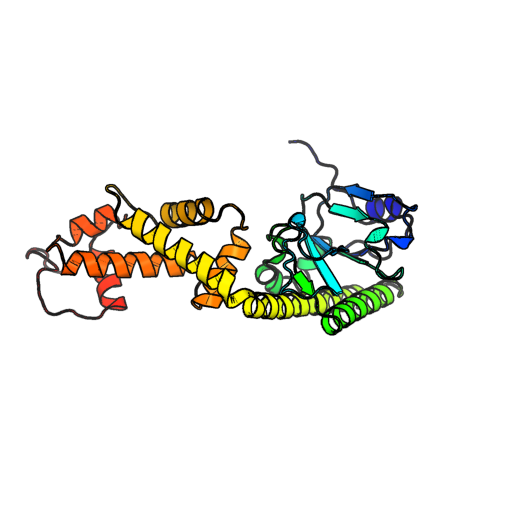 . LEU A 1 189 ? -8.752 -6.978 14.000 1.00 96.88 189 LEU A N 1
ATOM 1540 C CA . LEU A 1 189 ? -10.079 -6.428 14.275 1.00 96.88 189 LEU A CA 1
ATOM 1541 C C . LEU A 1 189 ? -10.538 -6.689 15.721 1.00 96.88 189 LEU A C 1
ATOM 1543 O O . LEU A 1 189 ? -11.166 -5.829 16.349 1.00 96.88 189 LEU A O 1
ATOM 1547 N N . ALA A 1 190 ? -10.214 -7.847 16.296 1.00 97.31 190 ALA A N 1
ATOM 1548 C CA . ALA A 1 190 ? -10.478 -8.137 17.703 1.00 97.31 190 ALA A CA 1
ATOM 1549 C C . ALA A 1 190 ? -9.715 -7.168 18.624 1.00 97.31 190 ALA A C 1
ATOM 1551 O O . ALA A 1 190 ? -10.278 -6.656 19.600 1.00 97.31 190 ALA A O 1
ATOM 1552 N N . THR A 1 191 ? -8.465 -6.846 18.281 1.00 97.62 191 THR A N 1
ATOM 1553 C CA . THR A 1 191 ? -7.639 -5.861 18.995 1.00 97.62 191 THR A CA 1
ATOM 1554 C C . THR A 1 191 ? -8.213 -4.448 18.886 1.00 97.62 191 THR A C 1
ATOM 1556 O O . THR A 1 191 ? -8.295 -3.749 19.903 1.00 97.62 191 THR A O 1
ATOM 1559 N N . VAL A 1 192 ? -8.699 -4.049 17.704 1.00 97.81 192 VAL A N 1
ATOM 1560 C CA . VAL A 1 192 ? -9.432 -2.786 17.497 1.00 97.81 192 VAL A CA 1
ATOM 1561 C C . VAL A 1 192 ? -10.644 -2.728 18.430 1.00 97.81 192 VAL A C 1
ATOM 1563 O O . VAL A 1 192 ? -10.769 -1.806 19.238 1.00 97.81 192 VAL A O 1
ATOM 1566 N N . ASN A 1 193 ? -11.508 -3.745 18.390 1.00 97.50 193 ASN A N 1
ATOM 1567 C CA . ASN A 1 193 ? -12.728 -3.795 19.199 1.00 97.50 193 ASN A CA 1
ATOM 1568 C C . ASN A 1 193 ? -12.443 -3.739 20.704 1.00 97.50 193 ASN A C 1
ATOM 1570 O O . ASN A 1 193 ? -13.103 -2.998 21.438 1.00 97.50 193 ASN A O 1
ATOM 1574 N N . LYS A 1 194 ? -11.439 -4.487 21.172 1.00 97.75 194 LYS A N 1
ATOM 1575 C CA . LYS A 1 194 ? -11.016 -4.488 22.577 1.00 97.75 194 LYS A CA 1
ATOM 1576 C C . LYS A 1 194 ? -10.495 -3.117 23.010 1.00 97.75 194 LYS A C 1
ATOM 1578 O O . LYS A 1 194 ? -10.841 -2.645 24.096 1.00 97.75 194 LYS A O 1
ATOM 1583 N N . THR A 1 195 ? -9.692 -2.474 22.165 1.00 97.81 195 THR A N 1
ATOM 1584 C CA . THR A 1 195 ? -9.129 -1.141 22.419 1.00 97.81 195 THR A CA 1
ATOM 1585 C C . THR A 1 195 ? -10.228 -0.089 22.517 1.00 97.81 195 THR A C 1
ATOM 1587 O O . THR A 1 195 ? -10.261 0.667 23.489 1.00 97.81 195 THR A O 1
ATOM 1590 N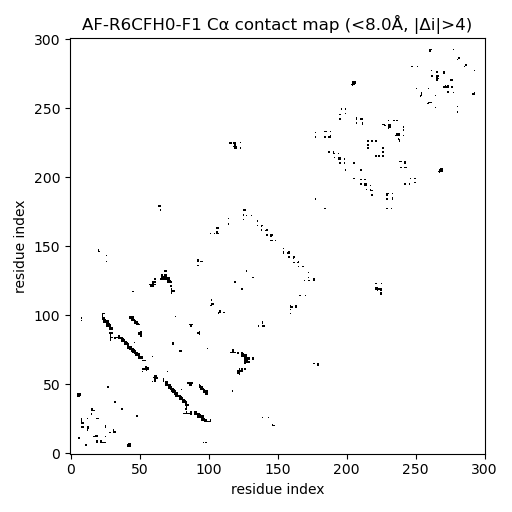 N . LEU A 1 196 ? -11.175 -0.090 21.576 1.00 97.31 196 LEU A N 1
ATOM 1591 C CA . LEU A 1 196 ? -12.308 0.837 21.578 1.00 97.31 196 LEU A CA 1
ATOM 1592 C C . LEU A 1 196 ? -13.231 0.621 22.776 1.00 97.31 196 LEU A C 1
ATOM 1594 O O . LEU A 1 196 ? -13.600 1.587 23.438 1.00 97.31 196 LEU A O 1
ATOM 1598 N N . TYR A 1 197 ? -13.555 -0.630 23.115 1.00 95.56 197 TYR A N 1
ATOM 1599 C CA . TYR A 1 197 ? -14.371 -0.925 24.295 1.00 95.56 197 TYR A CA 1
ATOM 1600 C C . TYR A 1 197 ? -13.717 -0.404 25.580 1.00 95.56 197 TYR A C 1
ATOM 1602 O O . TYR A 1 197 ? -14.369 0.263 26.386 1.00 95.56 197 TYR A O 1
ATOM 1610 N N . ARG A 1 198 ? -12.409 -0.648 25.750 1.00 96.25 198 ARG A N 1
ATOM 1611 C CA . ARG A 1 198 ? -11.649 -0.116 26.887 1.00 96.25 198 ARG A CA 1
ATOM 1612 C C . ARG A 1 198 ? -11.671 1.408 26.887 1.00 96.25 198 ARG A C 1
ATOM 1614 O O . ARG A 1 198 ? -11.935 1.988 27.933 1.00 96.25 198 ARG A O 1
ATOM 1621 N N . TYR A 1 199 ? -11.428 2.045 25.745 1.00 95.75 199 TYR A N 1
ATOM 1622 C CA . TYR A 1 199 ? -11.424 3.500 25.631 1.00 95.75 199 TYR A CA 1
ATOM 1623 C C . TYR A 1 199 ? -12.776 4.115 26.014 1.00 95.75 199 TYR A C 1
ATOM 1625 O O . TYR A 1 199 ? -12.822 4.995 26.870 1.00 95.75 199 TYR A O 1
ATOM 1633 N N . PHE A 1 200 ? -13.878 3.610 25.458 1.00 94.06 200 PHE A N 1
ATOM 1634 C CA . PHE A 1 200 ? -15.215 4.133 25.744 1.00 94.06 200 PHE A CA 1
ATOM 1635 C C . PHE A 1 200 ? -15.659 3.921 27.200 1.00 94.06 200 PHE A C 1
ATOM 1637 O O . PHE A 1 200 ? -16.507 4.668 27.688 1.00 94.06 200 PHE A O 1
ATOM 1644 N N . SER A 1 201 ? -15.068 2.952 27.908 1.00 91.75 201 SER A N 1
ATOM 1645 C CA . SER A 1 201 ? -15.307 2.726 29.341 1.00 91.75 201 SER A CA 1
ATOM 1646 C C . SER A 1 201 ? -14.563 3.683 30.278 1.00 91.75 201 SER A C 1
ATOM 1648 O O . SER A 1 201 ? -14.867 3.721 31.468 1.00 91.75 201 SER A O 1
ATOM 1650 N N . LEU A 1 202 ? -13.596 4.456 29.771 1.00 91.56 202 LEU A N 1
ATOM 1651 C CA . LEU A 1 202 ? -12.848 5.410 30.587 1.00 91.56 202 LEU A CA 1
ATOM 1652 C C . LEU A 1 202 ? -13.707 6.629 30.952 1.00 91.56 202 LEU A C 1
ATOM 1654 O O . LEU A 1 202 ? -14.574 7.070 30.194 1.00 91.56 202 LEU A O 1
ATOM 1658 N N . CYS A 1 203 ? -13.421 7.220 32.110 1.00 83.69 203 CYS A N 1
ATOM 1659 C CA . CYS A 1 203 ? -13.951 8.529 32.480 1.00 83.69 203 CYS A CA 1
ATOM 1660 C C . CYS A 1 203 ? -13.292 9.639 31.643 1.00 83.69 203 CYS A C 1
ATOM 1662 O O . CYS A 1 203 ? -12.138 9.512 31.238 1.00 83.69 203 CYS A O 1
ATOM 1664 N N . GLY A 1 204 ? -14.011 10.743 31.429 1.00 85.19 204 GLY A N 1
ATOM 1665 C CA . GLY A 1 204 ? -13.540 11.894 30.649 1.00 85.19 204 GLY A CA 1
ATOM 1666 C C . GLY A 1 204 ? -14.239 12.035 29.298 1.00 85.19 204 GLY A C 1
ATOM 1667 O O . GLY A 1 204 ? -15.116 11.236 28.969 1.00 85.19 204 GLY A O 1
ATOM 1668 N N . GLN A 1 205 ? -13.875 13.073 28.546 1.00 88.31 205 GLN A N 1
ATOM 1669 C CA . GLN A 1 205 ? -14.412 13.331 27.211 1.00 88.31 205 GLN A CA 1
ATOM 1670 C C . GLN A 1 205 ? -13.782 12.376 26.187 1.00 88.31 205 GLN A C 1
ATOM 1672 O O . GLN A 1 205 ? -12.590 12.081 26.256 1.00 88.31 205 GLN A O 1
ATOM 1677 N N . LYS A 1 206 ? -14.595 11.880 25.255 1.00 92.31 206 LYS A N 1
ATOM 1678 C CA . LYS A 1 206 ? -14.210 10.995 24.163 1.00 92.31 206 LYS A CA 1
ATOM 1679 C C . LYS A 1 206 ? -14.365 11.730 22.838 1.00 92.31 206 LYS A C 1
ATOM 1681 O O . LYS A 1 206 ? -15.307 12.502 22.668 1.00 92.31 206 LYS A O 1
ATOM 1686 N N . SER A 1 207 ? -13.471 11.451 21.902 1.00 92.38 207 SER A N 1
ATOM 1687 C CA . SER A 1 207 ? -13.500 11.971 20.538 1.00 92.38 207 SER A CA 1
ATOM 1688 C C . SER A 1 207 ? -13.203 10.854 19.539 1.00 92.38 207 SER A C 1
ATOM 1690 O O . SER A 1 207 ? -12.761 9.756 19.900 1.00 92.38 207 SER A O 1
ATOM 1692 N N . LEU A 1 208 ? -13.494 11.116 18.267 1.00 92.69 208 LEU A N 1
ATOM 1693 C CA . LEU A 1 208 ? -13.166 10.187 17.191 1.00 92.69 208 LEU A CA 1
ATOM 1694 C C . LEU A 1 208 ? -11.650 10.101 16.998 1.00 92.69 208 LEU A C 1
ATOM 1696 O O . LEU A 1 208 ? -11.113 9.008 16.841 1.00 92.69 208 LEU A O 1
ATOM 1700 N N . GLU A 1 209 ? -10.986 11.250 17.045 1.00 94.06 209 GLU A N 1
ATOM 1701 C CA . GLU A 1 209 ? -9.552 11.417 16.838 1.00 94.06 209 GLU A CA 1
ATOM 1702 C C . GLU A 1 209 ? -8.765 10.632 17.891 1.00 94.06 209 GLU A C 1
ATOM 1704 O O . GLU A 1 209 ? -7.888 9.842 17.550 1.00 94.06 209 GLU A O 1
ATOM 1709 N N . ASP A 1 210 ? -9.148 10.742 19.164 1.00 95.12 210 ASP A N 1
ATOM 1710 C CA . ASP A 1 210 ? -8.543 9.966 20.248 1.00 95.12 210 ASP A CA 1
ATOM 1711 C C . ASP A 1 210 ? -8.777 8.460 20.072 1.00 95.12 210 ASP A C 1
ATOM 1713 O O . ASP A 1 210 ? -7.902 7.649 20.384 1.00 95.12 210 ASP A O 1
ATOM 1717 N N . GLY A 1 211 ? -9.960 8.074 19.584 1.00 95.31 211 GLY A N 1
ATOM 1718 C CA . GLY A 1 211 ? -10.279 6.686 19.261 1.00 95.31 211 GLY A CA 1
ATOM 1719 C C . GLY A 1 211 ? -9.347 6.123 18.187 1.00 95.31 211 GLY A C 1
ATOM 1720 O O . GLY A 1 211 ? -8.799 5.036 18.372 1.00 95.31 211 GLY A O 1
ATOM 1721 N N . ILE A 1 212 ? -9.125 6.882 17.108 1.00 96.31 212 ILE A N 1
ATOM 1722 C CA . ILE A 1 212 ? -8.200 6.530 16.022 1.00 96.31 212 ILE A CA 1
ATOM 1723 C C . ILE A 1 212 ? -6.772 6.417 16.566 1.00 96.31 212 ILE A C 1
ATOM 1725 O O . ILE A 1 212 ? -6.179 5.345 16.470 1.00 96.31 212 ILE A O 1
ATOM 1729 N N . CYS A 1 213 ? -6.266 7.453 17.244 1.00 96.62 213 CYS A N 1
ATOM 1730 C CA . CYS A 1 213 ? -4.914 7.474 17.814 1.00 96.62 213 CYS A CA 1
ATOM 1731 C C . CYS A 1 213 ? -4.647 6.277 18.742 1.00 96.62 213 CYS A C 1
ATOM 1733 O O . CYS A 1 213 ? -3.563 5.693 18.740 1.00 96.62 213 CYS A O 1
ATOM 1735 N N . ARG A 1 214 ? -5.636 5.879 19.554 1.00 96.75 214 ARG A N 1
ATOM 1736 C CA . ARG A 1 214 ? -5.508 4.720 20.452 1.00 96.75 214 ARG A CA 1
ATOM 1737 C C . ARG A 1 214 ? -5.452 3.400 19.699 1.00 96.75 214 ARG A C 1
ATOM 1739 O O . ARG A 1 214 ? -4.691 2.523 20.103 1.00 96.75 214 ARG A O 1
ATOM 1746 N N . VAL A 1 215 ? -6.253 3.247 18.648 1.00 97.38 215 VAL A N 1
ATOM 1747 C CA . VAL A 1 215 ? -6.233 2.044 17.810 1.00 97.38 215 VAL A CA 1
ATOM 1748 C C . VAL A 1 215 ? -4.907 1.942 17.052 1.00 97.38 215 VAL A C 1
ATOM 1750 O O . VAL A 1 215 ? -4.274 0.890 17.099 1.00 97.38 215 VAL A O 1
ATOM 1753 N N . GLU A 1 216 ? -4.444 3.032 16.442 1.00 96.25 216 GLU A N 1
ATOM 1754 C CA . GLU A 1 216 ? -3.148 3.086 15.753 1.00 96.25 216 GLU A CA 1
ATOM 1755 C C . GLU A 1 216 ? -1.983 2.803 16.707 1.00 96.25 216 GLU A C 1
ATOM 1757 O O . GLU A 1 216 ? -1.058 2.074 16.367 1.00 96.25 216 GLU A O 1
ATOM 1762 N N . SER A 1 217 ? -2.045 3.303 17.945 1.00 96.62 217 SER A N 1
ATOM 1763 C CA . SER A 1 217 ? -1.043 2.997 18.969 1.00 96.62 217 SER A CA 1
ATOM 1764 C C . SER A 1 217 ? -1.057 1.520 19.389 1.00 96.62 217 SER A C 1
ATOM 1766 O O . SER A 1 217 ? 0.007 0.929 19.586 1.00 96.62 217 SER A O 1
ATOM 1768 N N . ALA A 1 218 ? -2.240 0.906 19.502 1.00 96.56 218 ALA A N 1
ATOM 1769 C CA . ALA A 1 218 ? -2.380 -0.505 19.863 1.00 96.56 218 ALA A CA 1
ATOM 1770 C C . ALA A 1 218 ? -1.876 -1.454 18.763 1.00 96.56 218 ALA A C 1
ATOM 1772 O O . ALA A 1 218 ? -1.372 -2.530 19.073 1.00 96.56 218 ALA A O 1
ATOM 1773 N N . LEU A 1 219 ? -1.983 -1.042 17.498 1.00 95.75 219 LEU A N 1
ATOM 1774 C CA . LEU A 1 219 ? -1.495 -1.764 16.321 1.00 95.75 219 LEU A CA 1
ATOM 1775 C C . LEU A 1 219 ? -0.347 -0.998 15.654 1.00 95.75 219 LEU A C 1
ATOM 1777 O O . LEU A 1 219 ? -0.272 -0.891 14.434 1.00 95.75 219 LEU A O 1
ATOM 1781 N N . SER A 1 220 ? 0.574 -0.483 16.471 1.00 94.12 220 SER A N 1
ATOM 1782 C CA . SER A 1 220 ? 1.652 0.408 16.023 1.00 94.12 220 SER A CA 1
ATOM 1783 C C . SER A 1 220 ? 2.653 -0.234 15.070 1.00 94.12 220 SER A C 1
ATOM 1785 O O . SER A 1 220 ? 3.464 0.486 14.489 1.00 94.12 220 SER A O 1
ATOM 1787 N N . THR A 1 221 ? 2.612 -1.556 14.892 1.00 91.44 221 THR A N 1
ATOM 1788 C CA . THR A 1 221 ? 3.389 -2.301 13.893 1.00 91.44 221 THR A CA 1
ATOM 1789 C C . THR A 1 221 ? 2.829 -2.165 12.479 1.00 91.44 221 THR A C 1
ATOM 1791 O O . THR A 1 221 ? 3.581 -2.409 11.536 1.00 91.44 221 THR A O 1
ATOM 1794 N N . LEU A 1 222 ? 1.569 -1.747 12.334 1.00 94.25 222 LEU A N 1
ATOM 1795 C CA . LEU A 1 222 ? 0.907 -1.538 11.050 1.00 94.25 222 LEU A CA 1
ATOM 1796 C C . LEU A 1 222 ? 0.996 -0.077 10.597 1.00 94.25 222 LEU A C 1
ATOM 1798 O O . LEU A 1 222 ? 1.103 0.843 11.416 1.00 94.25 222 LEU A O 1
ATOM 1802 N N . SER A 1 223 ? 0.939 0.155 9.290 1.00 96.00 223 SER A N 1
ATOM 1803 C CA . SER A 1 223 ? 0.680 1.487 8.749 1.00 96.00 223 SER A CA 1
ATOM 1804 C C . SER A 1 223 ? -0.794 1.878 8.958 1.00 96.00 223 SER A C 1
ATOM 1806 O O . SER A 1 223 ? -1.681 1.019 8.931 1.00 96.00 223 SER A O 1
ATOM 1808 N N . PRO A 1 224 ? -1.106 3.179 9.119 1.00 95.50 224 PRO A N 1
ATOM 1809 C CA . PRO A 1 224 ? -2.493 3.650 9.168 1.00 95.50 224 PRO A CA 1
ATOM 1810 C C . PRO A 1 224 ? -3.312 3.278 7.922 1.00 95.50 224 PRO A C 1
ATOM 1812 O O . PRO A 1 224 ? -4.512 3.010 8.020 1.00 95.50 224 PRO A O 1
ATOM 1815 N N . ALA A 1 225 ? -2.670 3.246 6.750 1.00 95.62 225 ALA A N 1
ATOM 1816 C CA . ALA A 1 225 ? -3.303 2.871 5.490 1.00 95.62 225 ALA A CA 1
ATOM 1817 C C . ALA A 1 225 ? -3.660 1.376 5.466 1.00 95.62 225 ALA A C 1
ATOM 1819 O O . ALA A 1 225 ? -4.797 1.027 5.153 1.00 95.62 225 ALA A O 1
ATOM 1820 N N . TYR A 1 226 ? -2.741 0.500 5.882 1.00 96.25 226 TYR A N 1
ATOM 1821 C CA . TYR A 1 226 ? -2.996 -0.939 5.968 1.00 96.25 226 TYR A CA 1
ATOM 1822 C C . TYR A 1 226 ? -4.050 -1.272 7.029 1.00 96.25 226 TYR A C 1
ATOM 1824 O O . TYR A 1 226 ? -4.946 -2.075 6.787 1.00 96.25 226 TYR A O 1
ATOM 1832 N N . LEU A 1 227 ? -4.013 -0.609 8.189 1.00 96.75 227 LEU A N 1
ATOM 1833 C CA . LEU A 1 227 ? -5.033 -0.776 9.227 1.00 96.75 227 LEU A CA 1
ATOM 1834 C C . LEU A 1 227 ? -6.433 -0.367 8.740 1.00 96.75 227 LEU A C 1
ATOM 1836 O O . LEU A 1 227 ? -7.409 -1.058 9.037 1.00 96.75 227 LEU A O 1
ATOM 1840 N N . ASN A 1 228 ? -6.549 0.738 7.994 1.00 96.00 228 ASN A N 1
ATOM 1841 C CA . ASN A 1 228 ? -7.818 1.110 7.362 1.00 96.00 228 ASN A CA 1
ATOM 1842 C C . ASN A 1 228 ? -8.319 0.007 6.433 1.00 96.00 228 ASN A C 1
ATOM 1844 O O . ASN A 1 228 ? -9.505 -0.312 6.464 1.00 96.00 228 ASN A O 1
ATOM 1848 N N . GLU A 1 229 ? -7.416 -0.590 5.662 1.00 95.25 229 GLU A N 1
ATOM 1849 C CA . GLU A 1 229 ? -7.746 -1.630 4.699 1.00 95.25 229 GLU A CA 1
ATOM 1850 C C . GLU A 1 229 ? -8.206 -2.929 5.362 1.00 95.25 229 GLU A C 1
ATOM 1852 O O . GLU A 1 229 ? -9.247 -3.472 4.998 1.00 95.25 229 GLU A O 1
ATOM 1857 N N . VAL A 1 230 ? -7.516 -3.365 6.418 1.00 95.00 230 VAL A N 1
ATOM 1858 C CA . VAL A 1 230 ? -7.944 -4.501 7.247 1.00 95.00 230 VAL A CA 1
ATOM 1859 C C . VAL A 1 230 ? -9.369 -4.279 7.768 1.00 95.00 230 VAL A C 1
ATOM 1861 O O . VAL A 1 230 ? -10.220 -5.161 7.664 1.00 95.00 230 VAL A O 1
ATOM 1864 N N . VAL A 1 231 ? -9.673 -3.085 8.292 1.00 96.62 231 VAL A N 1
ATOM 1865 C CA . VAL A 1 231 ? -11.027 -2.774 8.782 1.00 96.62 231 VAL A CA 1
ATOM 1866 C C . VAL A 1 231 ? -12.041 -2.700 7.638 1.00 96.62 231 VAL A C 1
ATOM 1868 O O . VAL A 1 231 ? -13.172 -3.167 7.802 1.00 96.62 231 VAL A O 1
ATOM 1871 N N . ARG A 1 232 ? -11.655 -2.167 6.474 1.00 95.50 232 ARG A N 1
ATOM 1872 C CA . ARG A 1 232 ? -12.504 -2.101 5.279 1.00 95.50 232 ARG A CA 1
ATOM 1873 C C . ARG A 1 232 ? -12.890 -3.493 4.800 1.00 95.50 232 ARG A C 1
ATOM 1875 O O . ARG A 1 232 ? -14.074 -3.729 4.581 1.00 95.50 232 ARG A O 1
ATOM 1882 N N . ILE A 1 233 ? -11.935 -4.409 4.699 1.00 92.44 233 ILE A N 1
ATOM 1883 C CA . ILE A 1 233 ? -12.160 -5.773 4.208 1.00 92.44 233 ILE A CA 1
ATOM 1884 C C . ILE A 1 233 ? -13.030 -6.569 5.182 1.00 92.44 233 ILE A C 1
ATOM 1886 O O . ILE A 1 233 ? -13.998 -7.203 4.768 1.00 92.44 233 ILE A O 1
ATOM 1890 N N . GLU A 1 234 ? -12.766 -6.470 6.485 1.00 94.12 234 GLU A N 1
ATOM 1891 C CA . GLU A 1 234 ? -13.525 -7.223 7.488 1.00 94.12 234 GLU A CA 1
ATOM 1892 C C . GLU A 1 234 ? -14.932 -6.652 7.758 1.00 94.12 234 GLU A C 1
ATOM 1894 O O . GLU A 1 234 ? -15.822 -7.364 8.227 1.00 94.12 234 GLU A O 1
ATOM 1899 N N . THR A 1 235 ? -15.161 -5.352 7.524 1.00 94.81 235 THR A N 1
ATOM 1900 C CA . THR A 1 235 ? -16.388 -4.665 7.994 1.00 94.81 235 THR A CA 1
ATOM 1901 C C . THR A 1 235 ? -17.158 -3.892 6.921 1.00 94.81 235 THR A C 1
ATOM 1903 O O . THR A 1 235 ? -18.277 -3.414 7.176 1.00 94.81 235 THR A O 1
ATOM 1906 N N . GLY A 1 236 ? -16.568 -3.741 5.736 1.00 94.81 236 GLY A N 1
ATOM 1907 C CA . GLY A 1 236 ? -17.058 -2.916 4.634 1.00 94.81 236 GLY A CA 1
ATOM 1908 C C . GLY A 1 236 ? -16.974 -1.409 4.890 1.00 94.81 236 GLY A C 1
ATOM 1909 O O . GLY A 1 236 ? -17.717 -0.662 4.258 1.00 94.81 236 GLY A O 1
ATOM 1910 N N . LYS A 1 237 ? -16.180 -0.955 5.872 1.00 95.62 237 LYS A N 1
ATOM 1911 C CA . LYS A 1 237 ? -16.143 0.449 6.325 1.00 95.62 237 LYS A CA 1
ATOM 1912 C C . LYS A 1 237 ? -14.732 0.909 6.624 1.00 95.62 237 LYS A C 1
ATOM 1914 O O . LYS A 1 237 ? -13.926 0.134 7.128 1.00 95.62 237 LYS A O 1
ATOM 1919 N N . MET A 1 238 ? -14.469 2.191 6.405 1.00 95.56 238 MET A N 1
ATOM 1920 C CA . MET A 1 238 ? -13.197 2.793 6.804 1.00 95.56 238 MET A CA 1
ATOM 1921 C C . MET A 1 238 ? -13.074 2.837 8.334 1.00 95.56 238 MET A C 1
ATOM 1923 O O . MET A 1 238 ? -14.086 2.877 9.044 1.00 95.56 238 MET A O 1
ATOM 1927 N N . LEU A 1 239 ? -11.848 2.896 8.869 1.00 96.19 239 LEU A N 1
ATOM 1928 C CA . LEU A 1 239 ? -11.601 2.863 10.318 1.00 96.19 239 LEU A CA 1
ATOM 1929 C C . LEU A 1 239 ? -12.396 3.943 11.063 1.00 96.19 239 LEU A C 1
ATOM 1931 O O . LEU A 1 239 ? -13.052 3.656 12.064 1.00 96.19 239 LEU A O 1
ATOM 1935 N N . ALA A 1 240 ? -12.389 5.176 10.554 1.00 95.88 240 ALA A N 1
ATOM 1936 C CA . ALA A 1 240 ? -13.109 6.289 11.167 1.00 95.88 240 ALA A CA 1
ATOM 1937 C C . ALA A 1 240 ? -14.630 6.042 11.225 1.00 95.88 240 ALA A C 1
ATOM 1939 O O . ALA A 1 240 ? -15.276 6.316 12.238 1.00 95.88 240 ALA A O 1
ATOM 1940 N N . GLU A 1 241 ? -15.214 5.487 10.161 1.00 95.50 241 GLU A N 1
ATOM 1941 C CA . GLU A 1 241 ? -16.638 5.142 10.106 1.00 95.50 241 GLU A CA 1
ATOM 1942 C C . GLU A 1 241 ? -16.967 3.997 11.064 1.00 95.50 241 GLU A C 1
ATOM 1944 O O . GLU A 1 241 ? -17.957 4.053 11.798 1.00 95.50 241 GLU A O 1
ATOM 1949 N N . TYR A 1 242 ? -16.107 2.980 11.107 1.00 97.12 242 TYR A N 1
ATOM 1950 C CA . TYR A 1 242 ? -16.246 1.853 12.016 1.00 97.12 242 TYR A CA 1
ATOM 1951 C C . TYR A 1 242 ? -16.193 2.294 13.485 1.00 97.12 242 TYR A C 1
ATOM 1953 O O . TYR A 1 242 ? -17.050 1.900 14.280 1.00 97.12 242 TYR A O 1
ATOM 1961 N N . ILE A 1 243 ? -15.254 3.175 13.847 1.00 96.12 243 ILE A N 1
ATOM 1962 C CA . ILE A 1 243 ? -15.148 3.734 15.203 1.00 96.12 243 ILE A CA 1
ATOM 1963 C C . ILE A 1 243 ? -16.399 4.539 15.559 1.00 96.12 243 ILE A C 1
ATOM 1965 O O . ILE A 1 243 ? -16.937 4.355 16.653 1.00 96.12 243 ILE A O 1
ATOM 1969 N N . ARG A 1 244 ? -16.911 5.381 14.648 1.00 92.88 244 ARG A N 1
ATOM 1970 C CA . ARG A 1 244 ? -18.172 6.118 14.865 1.00 92.88 244 ARG A CA 1
ATOM 1971 C C . ARG A 1 244 ? -19.331 5.168 15.159 1.00 92.88 244 ARG A C 1
ATOM 1973 O O . ARG A 1 244 ? -20.091 5.400 16.097 1.00 92.88 244 ARG A O 1
ATOM 1980 N N . LEU A 1 245 ? -19.451 4.072 14.411 1.00 93.06 245 LEU A N 1
ATOM 1981 C CA . LEU A 1 245 ? -20.488 3.069 14.662 1.00 93.06 245 LEU A CA 1
ATOM 1982 C C . LEU A 1 245 ? -20.312 2.387 16.018 1.00 93.06 245 LEU A C 1
ATOM 1984 O O . LEU A 1 245 ? -21.280 2.273 16.767 1.00 93.06 245 LEU A O 1
ATOM 1988 N N . LYS A 1 246 ? -19.086 1.994 16.378 1.00 94.88 246 LYS A N 1
ATOM 1989 C CA . LYS A 1 246 ? -18.796 1.387 17.686 1.00 94.88 246 LYS A CA 1
ATOM 1990 C C . LYS A 1 246 ? -19.087 2.336 18.843 1.00 94.88 246 LYS A C 1
ATOM 1992 O O . LYS A 1 246 ? -19.608 1.902 19.870 1.00 94.88 246 LYS A O 1
ATOM 1997 N N . MET A 1 247 ? -18.816 3.624 18.662 1.00 93.31 247 MET A N 1
ATOM 1998 C CA . MET A 1 247 ? -19.168 4.671 19.616 1.00 93.31 247 MET A CA 1
ATOM 1999 C C . MET A 1 247 ? -20.689 4.747 19.810 1.00 93.31 247 MET A C 1
ATOM 2001 O O . MET A 1 247 ? -21.169 4.699 20.942 1.00 93.31 247 MET A O 1
ATOM 2005 N N . MET A 1 248 ? -21.462 4.761 18.721 1.00 90.56 248 MET A N 1
ATOM 2006 C CA . MET A 1 248 ? -22.930 4.776 18.784 1.00 90.56 248 MET A CA 1
ATOM 2007 C C . MET A 1 248 ? -23.515 3.493 19.395 1.00 90.56 248 MET A C 1
ATOM 2009 O O . MET A 1 248 ? -24.454 3.558 20.191 1.00 90.56 248 MET A O 1
ATOM 2013 N N . GLU A 1 249 ? -22.955 2.322 19.079 1.00 91.44 249 GLU A N 1
ATOM 2014 C CA . GLU A 1 249 ? -23.328 1.047 19.708 1.00 91.44 249 GLU A CA 1
ATOM 2015 C C . GLU A 1 249 ? -23.078 1.060 21.221 1.00 91.44 249 GLU A C 1
ATOM 2017 O O . GLU A 1 249 ? -23.894 0.548 21.994 1.00 91.44 249 GLU A O 1
ATOM 2022 N N . TYR A 1 250 ? -21.962 1.650 21.655 1.00 91.50 250 TYR A N 1
ATOM 2023 C CA . TYR A 1 250 ? -21.631 1.791 23.068 1.00 91.50 250 TYR A CA 1
ATOM 2024 C C . TYR A 1 250 ? -22.604 2.740 23.782 1.00 91.50 250 TYR A C 1
ATOM 2026 O O . TYR A 1 250 ? -23.166 2.373 24.816 1.00 91.50 250 TYR A O 1
ATOM 2034 N N . ILE A 1 251 ? -22.881 3.910 23.194 1.00 89.31 251 ILE A N 1
ATOM 2035 C CA . ILE A 1 251 ? -23.866 4.876 23.704 1.00 89.31 251 ILE A CA 1
ATOM 2036 C C . ILE A 1 251 ? -25.231 4.206 23.898 1.00 89.31 251 ILE A C 1
ATOM 2038 O O . ILE A 1 251 ? -25.822 4.306 24.972 1.00 89.31 251 ILE A O 1
ATOM 2042 N N . LYS A 1 252 ? -25.704 3.437 22.908 1.00 87.62 252 LYS A N 1
ATOM 2043 C CA . LYS A 1 252 ? -26.969 2.690 22.994 1.00 87.62 252 LYS A CA 1
ATOM 2044 C C . LYS A 1 252 ? -27.028 1.733 24.180 1.00 87.62 252 LYS A C 1
ATOM 2046 O O . LYS A 1 252 ? -28.066 1.629 24.831 1.00 87.62 252 LYS A O 1
ATOM 2051 N N . LYS A 1 253 ? -25.937 1.018 24.467 1.00 87.12 253 LYS A N 1
ATOM 2052 C CA . LYS A 1 253 ? -25.874 0.123 25.632 1.00 87.12 253 LYS A CA 1
ATOM 2053 C C . LYS A 1 253 ? -25.934 0.909 26.938 1.00 87.12 253 LYS A C 1
ATOM 2055 O O . LYS A 1 253 ? -26.614 0.471 27.859 1.00 87.12 253 LYS A O 1
ATOM 2060 N N . ARG A 1 254 ? -25.266 2.063 26.999 1.00 85.19 254 ARG A N 1
ATOM 2061 C CA . ARG A 1 254 ? -25.214 2.893 28.204 1.00 85.19 254 ARG A CA 1
ATOM 2062 C C . ARG A 1 254 ? -26.561 3.538 28.537 1.00 85.19 254 ARG A C 1
ATOM 2064 O O . ARG A 1 254 ? -27.005 3.449 29.675 1.00 85.19 254 ARG A O 1
ATOM 2071 N N . VAL A 1 255 ? -27.251 4.079 27.529 1.00 83.44 255 VAL A N 1
ATOM 2072 C CA . VAL A 1 255 ? -28.612 4.630 27.677 1.00 83.44 255 VAL A CA 1
ATOM 2073 C C . VAL A 1 255 ? -29.577 3.580 28.241 1.00 83.44 255 VAL A C 1
ATOM 2075 O O . VAL A 1 255 ? -30.391 3.895 29.094 1.00 83.44 255 VAL A 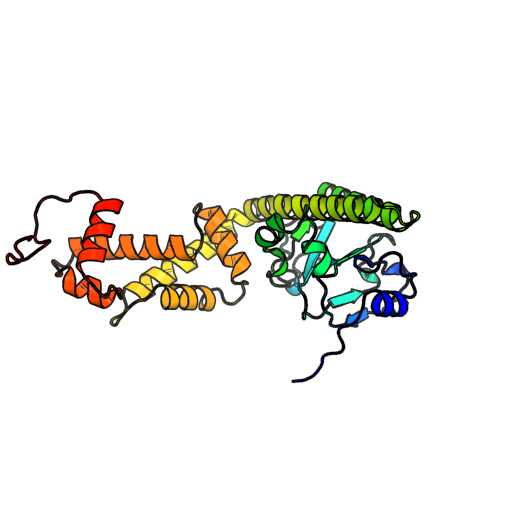O 1
ATOM 2078 N N . ARG A 1 256 ? -29.467 2.316 27.806 1.00 81.38 256 ARG A N 1
ATOM 2079 C CA . ARG A 1 256 ? -30.341 1.223 28.275 1.00 81.38 256 ARG A CA 1
ATOM 2080 C C . ARG A 1 256 ? -30.038 0.721 29.685 1.00 81.38 256 ARG A C 1
ATOM 2082 O O . ARG A 1 256 ? -30.911 0.110 30.289 1.00 81.38 256 ARG A O 1
ATOM 2089 N N . LYS A 1 257 ? -28.794 0.848 30.146 1.00 77.12 257 LYS A N 1
ATOM 2090 C CA . LYS A 1 257 ? -28.326 0.202 31.379 1.00 77.12 257 LYS A CA 1
ATOM 2091 C C . LYS A 1 257 ? -28.354 1.138 32.583 1.00 77.12 257 LYS A C 1
ATOM 2093 O O . LYS A 1 257 ? -28.659 0.681 33.678 1.00 77.12 257 LYS A O 1
ATOM 2098 N N . ASP A 1 258 ? -28.024 2.409 32.374 1.00 65.19 258 ASP A N 1
ATOM 2099 C CA . ASP A 1 258 ? -27.644 3.297 33.474 1.00 65.19 258 ASP A CA 1
ATOM 2100 C C . ASP A 1 258 ? -28.663 4.423 33.739 1.00 65.19 258 ASP A C 1
ATOM 2102 O O . ASP A 1 258 ? -28.327 5.340 34.486 1.00 65.19 258 ASP A O 1
ATOM 2106 N N . ASP A 1 259 ? -29.848 4.412 33.096 1.00 67.38 259 ASP A N 1
ATOM 2107 C CA . ASP A 1 259 ? -30.844 5.515 33.093 1.00 67.38 259 ASP A CA 1
ATOM 2108 C C . ASP A 1 259 ? -30.187 6.909 32.966 1.00 67.38 259 ASP A C 1
ATOM 2110 O O . ASP A 1 259 ? -30.643 7.918 33.506 1.00 67.38 259 ASP A O 1
ATOM 2114 N N . CYS A 1 260 ? -29.045 6.961 32.273 1.00 69.81 260 CYS A N 1
ATOM 2115 C CA . CYS A 1 260 ? -28.207 8.147 32.233 1.00 69.81 260 CYS A CA 1
ATOM 2116 C C . CYS A 1 260 ? -28.811 9.177 31.277 1.00 69.81 260 CYS A C 1
ATOM 2118 O O . CYS A 1 260 ? -29.132 8.823 30.135 1.00 69.81 260 CYS A O 1
ATOM 2120 N N . PRO A 1 261 ? -28.905 10.452 31.694 1.00 79.69 261 PRO A N 1
ATOM 2121 C CA . PRO A 1 261 ? -29.465 11.498 30.857 1.00 79.69 261 PRO A CA 1
ATOM 2122 C C . PRO A 1 261 ? -28.630 11.678 29.588 1.00 79.69 261 PRO A C 1
ATOM 2124 O O . PRO A 1 261 ? -27.392 11.655 29.606 1.00 79.69 261 PRO A O 1
ATOM 2127 N N . LEU A 1 262 ? -29.322 11.864 28.463 1.00 80.06 262 LEU A N 1
ATOM 2128 C CA . LEU A 1 262 ? -28.695 11.962 27.150 1.00 80.06 262 LEU A CA 1
ATOM 2129 C C . LEU A 1 262 ? -27.748 13.169 27.056 1.00 80.06 262 LEU A C 1
ATOM 2131 O O . LEU A 1 262 ? -26.751 13.084 26.342 1.00 80.06 262 LEU A O 1
ATOM 2135 N N . GLU A 1 263 ? -27.999 14.257 27.800 1.00 81.25 263 GLU A N 1
ATOM 2136 C CA . GLU A 1 263 ? -27.093 15.414 27.821 1.00 81.25 263 GLU A CA 1
ATOM 2137 C C . GLU A 1 263 ? -25.727 15.074 28.418 1.00 81.25 263 GLU A C 1
ATOM 2139 O O . GLU A 1 263 ? -24.699 15.502 27.890 1.00 81.25 263 GLU A O 1
ATOM 2144 N N . GLN A 1 264 ? -25.697 14.264 29.479 1.00 82.88 264 GLN A N 1
ATOM 2145 C CA . GLN A 1 264 ? -24.444 13.833 30.095 1.00 82.88 264 GLN A CA 1
ATOM 2146 C C . GLN A 1 264 ? -23.642 12.958 29.129 1.00 82.88 264 GLN A C 1
ATOM 2148 O O . GLN A 1 264 ? -22.439 13.152 28.959 1.00 82.88 264 GLN A O 1
ATOM 2153 N N . ILE A 1 265 ? -24.315 12.029 28.448 1.00 85.62 265 ILE A N 1
ATOM 2154 C CA . ILE A 1 265 ? -23.677 11.161 27.454 1.00 85.62 265 ILE A CA 1
ATOM 2155 C C . ILE A 1 265 ? -23.180 11.987 26.259 1.00 85.62 265 ILE A C 1
ATOM 2157 O O . ILE A 1 265 ? -22.076 11.755 25.775 1.00 85.62 265 ILE A O 1
ATOM 2161 N N . ALA A 1 266 ? -23.945 12.980 25.805 1.00 85.56 266 ALA A N 1
ATOM 2162 C CA . ALA A 1 266 ? -23.523 13.876 24.734 1.00 85.56 266 ALA A CA 1
ATOM 2163 C C . ALA A 1 266 ? -22.226 14.618 25.084 1.00 85.56 266 ALA A C 1
ATOM 2165 O O . ALA A 1 266 ? -21.284 14.593 24.291 1.00 85.56 266 ALA A O 1
ATOM 2166 N N . GLY A 1 267 ? -22.148 15.197 26.287 1.00 84.75 267 GLY A N 1
ATOM 2167 C CA . GLY A 1 267 ? -20.936 15.863 26.767 1.00 84.75 267 GLY A CA 1
ATOM 2168 C C . GLY A 1 267 ? -19.742 14.911 26.862 1.00 84.75 267 GLY A C 1
ATOM 2169 O O . GLY A 1 267 ? -18.641 15.246 26.428 1.00 84.75 267 GLY A O 1
ATOM 2170 N N . 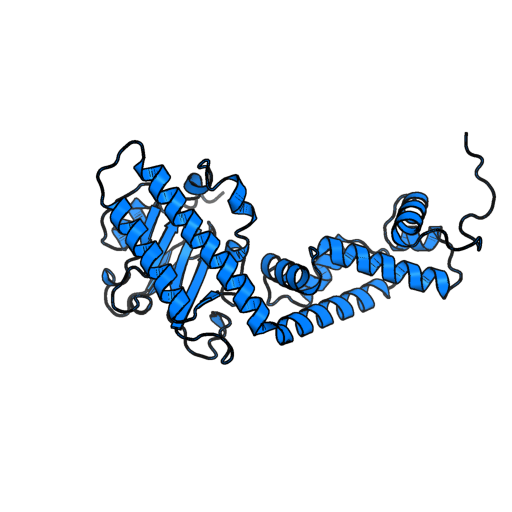GLU A 1 268 ? -19.959 13.689 27.354 1.00 87.81 268 GLU A N 1
ATOM 2171 C CA . GLU A 1 268 ? -18.903 12.678 27.423 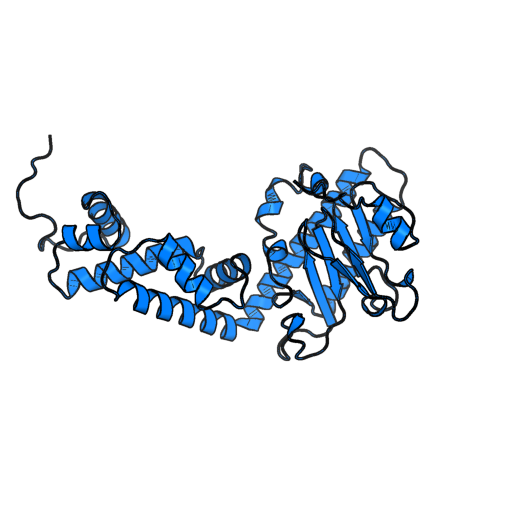1.00 87.81 268 GLU A CA 1
ATOM 2172 C C . GLU A 1 268 ? -18.384 12.249 26.053 1.00 87.81 268 GLU A C 1
ATOM 2174 O O . GLU A 1 268 ? -17.194 12.004 25.933 1.00 87.81 268 GLU A O 1
ATOM 2179 N N . PHE A 1 269 ? -19.225 12.150 25.026 1.00 87.94 269 PHE A N 1
ATOM 2180 C CA . PHE A 1 269 ? -18.808 11.729 23.681 1.00 87.94 269 PHE A CA 1
ATOM 2181 C C . PHE A 1 269 ? -18.512 12.905 22.740 1.00 87.94 269 PHE A C 1
ATOM 2183 O O . PHE A 1 269 ? -18.499 12.742 21.522 1.00 87.94 269 PHE A O 1
ATOM 2190 N N . GLY A 1 270 ? -18.273 14.094 23.304 1.00 83.31 270 GLY A N 1
ATOM 2191 C CA . GLY A 1 270 ? -17.803 15.258 22.557 1.00 83.31 270 GLY A CA 1
ATOM 2192 C C . GLY A 1 270 ? -18.845 15.892 21.634 1.00 83.31 270 GLY A C 1
ATOM 2193 O O . GLY A 1 270 ? -18.490 16.689 20.768 1.00 83.31 270 GLY A O 1
ATOM 2194 N N . PHE A 1 271 ? -20.131 15.591 21.821 1.00 82.00 271 PHE A N 1
ATOM 2195 C CA . PHE A 1 271 ? -21.203 16.290 21.124 1.00 82.00 271 PHE A CA 1
ATOM 2196 C C . PHE A 1 271 ? -21.430 17.652 21.783 1.00 82.00 271 PHE A C 1
ATOM 2198 O O . PHE A 1 271 ? -22.012 17.737 22.862 1.00 82.00 271 PHE A O 1
ATOM 2205 N N . TYR A 1 272 ? -21.026 18.728 21.101 1.00 75.38 272 TYR A N 1
ATOM 2206 C CA . TYR A 1 272 ? -21.255 20.109 21.553 1.00 75.38 272 TYR A CA 1
ATOM 2207 C C . TYR A 1 272 ? -22.731 20.418 21.834 1.00 75.38 272 TYR A C 1
ATOM 2209 O O . TYR A 1 272 ? -23.047 21.247 22.683 1.00 75.38 272 TYR A O 1
ATOM 2217 N N . GLN A 1 273 ? -23.637 19.762 21.108 1.00 79.12 273 GLN A N 1
ATOM 2218 C CA . GLN A 1 273 ? -25.073 19.945 21.241 1.00 79.12 273 GLN A CA 1
ATOM 2219 C C . GLN A 1 273 ? -25.758 18.578 21.413 1.00 79.12 273 GLN A C 1
ATOM 2221 O O . GLN A 1 273 ? -25.765 17.781 20.468 1.00 79.12 273 GLN A O 1
ATOM 2226 N N . PRO A 1 274 ? -26.384 18.299 22.575 1.00 80.19 274 PRO A N 1
ATOM 2227 C CA . PRO A 1 274 ? -27.029 17.010 22.845 1.00 80.19 274 PRO A CA 1
ATOM 2228 C C . PRO A 1 274 ? -28.100 16.598 21.828 1.00 80.19 274 PRO A C 1
ATOM 2230 O O . PRO A 1 274 ? -28.292 15.411 21.563 1.00 80.19 274 PRO A O 1
ATOM 2233 N N . HIS A 1 275 ? -28.771 17.568 21.201 1.00 81.50 275 HIS A N 1
ATOM 2234 C CA . HIS A 1 275 ? -29.795 17.290 20.195 1.00 81.50 275 HIS A CA 1
ATOM 2235 C C . HIS A 1 275 ? -29.233 16.606 18.937 1.00 81.50 275 HIS A C 1
ATOM 2237 O O . HIS A 1 275 ? -29.945 15.820 18.313 1.00 81.50 275 HIS A O 1
ATOM 2243 N N . ILE A 1 276 ? -27.965 16.851 18.579 1.00 83.88 276 ILE A N 1
ATOM 2244 C CA . ILE A 1 276 ? -27.310 16.190 17.440 1.00 83.88 276 ILE A CA 1
ATOM 2245 C C . ILE A 1 276 ? -27.185 14.693 17.725 1.00 83.88 276 ILE A C 1
ATOM 2247 O O . ILE A 1 276 ? -27.533 13.870 16.877 1.00 83.88 276 ILE A O 1
ATOM 2251 N N . LEU A 1 277 ? -26.776 14.335 18.946 1.00 83.94 277 LEU A N 1
ATOM 2252 C CA . LEU A 1 277 ? -26.744 12.941 19.378 1.00 83.94 277 LEU A CA 1
ATOM 2253 C C . LEU A 1 277 ? -28.149 12.322 19.328 1.00 83.94 277 LEU A C 1
ATOM 2255 O O . LEU A 1 277 ? -28.305 11.213 18.825 1.00 83.94 277 LEU A O 1
ATOM 2259 N N . ALA A 1 278 ? -29.185 13.044 19.769 1.00 81.62 278 ALA A N 1
ATOM 2260 C CA . ALA A 1 278 ? -30.569 12.566 19.715 1.00 81.62 278 ALA A CA 1
ATOM 2261 C C . ALA A 1 278 ? -31.082 12.327 18.279 1.00 81.62 278 ALA A C 1
ATOM 2263 O O . ALA A 1 278 ? -31.873 11.409 18.046 1.00 81.62 278 ALA A O 1
ATOM 2264 N N . LEU A 1 279 ? -30.668 13.151 17.309 1.00 83.56 279 LEU A N 1
ATOM 2265 C CA . LEU A 1 279 ? -30.999 12.973 15.890 1.00 83.56 279 LEU A CA 1
ATOM 2266 C C . LEU A 1 279 ? -30.283 11.751 15.303 1.00 83.56 279 LEU A C 1
ATOM 2268 O O . LEU A 1 279 ? -30.939 10.878 14.734 1.00 83.56 279 LEU A O 1
ATOM 2272 N N . LEU A 1 280 ? -28.967 11.644 15.514 1.00 82.38 280 LEU A N 1
ATOM 2273 C CA . LEU A 1 280 ? -28.163 10.508 15.050 1.00 82.38 280 LEU A CA 1
ATOM 2274 C C . LEU A 1 280 ? 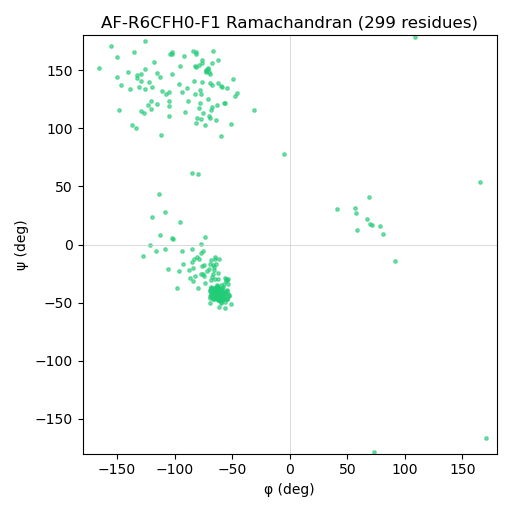-28.641 9.186 15.654 1.00 82.38 280 LEU A C 1
ATOM 2276 O O . LEU A 1 280 ? -28.748 8.177 14.960 1.00 82.38 280 LEU A O 1
ATOM 2280 N N . TYR A 1 281 ? -28.979 9.194 16.942 1.00 83.19 281 TYR A N 1
ATOM 2281 C CA . TYR A 1 281 ? -29.506 8.028 17.638 1.00 83.19 281 TYR A CA 1
ATOM 2282 C C . TYR A 1 281 ? -30.835 7.555 17.036 1.00 83.19 281 TYR A C 1
ATOM 2284 O O . TYR A 1 281 ? -31.002 6.362 16.776 1.00 83.19 281 TYR A O 1
ATOM 2292 N N . ARG A 1 282 ? -31.761 8.486 16.754 1.00 82.00 282 ARG A N 1
ATOM 2293 C CA . ARG A 1 282 ? -33.036 8.182 16.083 1.00 82.00 282 ARG A CA 1
ATOM 2294 C C . ARG A 1 282 ? -32.828 7.634 14.675 1.00 82.00 282 ARG A C 1
ATOM 2296 O O . ARG A 1 282 ? -33.493 6.672 14.304 1.00 82.00 282 ARG A O 1
ATOM 2303 N N . GLN A 1 283 ? -31.899 8.209 13.916 1.00 83.81 283 GLN A N 1
ATOM 2304 C CA . GLN A 1 283 ? -31.599 7.766 12.556 1.00 83.81 283 GLN A CA 1
ATOM 2305 C C . GLN A 1 283 ? -31.014 6.346 12.523 1.00 83.81 283 GLN A C 1
ATOM 2307 O O . GLN A 1 283 ? -31.390 5.552 11.667 1.00 83.81 283 GLN A O 1
ATOM 2312 N N . LEU A 1 284 ? -30.114 6.011 13.454 1.00 81.75 284 LEU A N 1
ATOM 2313 C CA . LEU A 1 284 ? -29.417 4.720 13.464 1.00 81.75 284 LEU A CA 1
ATOM 2314 C C . LEU A 1 284 ? -30.205 3.589 14.136 1.00 81.75 284 LEU A C 1
ATOM 2316 O O . LEU A 1 284 ? -30.036 2.428 13.770 1.00 81.75 284 LEU A O 1
ATOM 2320 N N . PHE A 1 285 ? -31.036 3.891 15.137 1.00 81.69 285 PHE A N 1
ATOM 2321 C CA . PHE A 1 285 ? -31.695 2.865 15.958 1.00 81.69 285 PHE A CA 1
ATOM 2322 C C . PHE A 1 285 ? -33.226 2.918 15.942 1.00 81.69 285 PHE A C 1
ATOM 2324 O O . PHE A 1 285 ? -33.857 2.072 16.581 1.00 81.69 285 PHE A O 1
ATOM 2331 N N . GLY A 1 286 ? -33.817 3.869 15.215 1.00 71.50 286 GLY A N 1
ATOM 2332 C CA . GLY A 1 286 ? -35.259 4.102 15.177 1.00 71.50 286 GLY A CA 1
ATOM 2333 C C . GLY A 1 286 ? -35.802 4.749 16.456 1.00 71.50 286 GLY A C 1
ATOM 2334 O O . GLY A 1 286 ? -35.069 5.054 17.400 1.00 71.50 286 GLY A O 1
ATOM 2335 N N . HIS A 1 287 ? -37.120 4.955 16.501 1.00 58.47 287 HIS A N 1
ATOM 2336 C CA . HIS A 1 287 ? -37.807 5.368 17.724 1.00 58.47 287 HIS A CA 1
ATOM 2337 C C . HIS A 1 287 ? -37.816 4.203 18.725 1.00 58.47 287 HIS A C 1
ATOM 2339 O O . HIS A 1 287 ? -38.495 3.200 18.522 1.00 58.47 287 HIS A O 1
ATOM 2345 N N . GLN A 1 288 ? -37.073 4.323 19.824 1.00 50.66 288 GLN A N 1
ATOM 2346 C CA . GLN A 1 288 ? -37.411 3.578 21.037 1.00 50.66 288 GLN A CA 1
ATOM 2347 C C . GLN A 1 288 ? -38.498 4.380 21.762 1.00 50.66 288 GLN A C 1
ATOM 2349 O O . GLN A 1 288 ? -38.366 5.596 21.906 1.00 50.66 288 GLN A O 1
ATOM 2354 N N . SER A 1 289 ? -39.584 3.696 22.130 1.00 40.53 289 SER A N 1
ATOM 2355 C CA . SER A 1 289 ? -40.732 4.248 22.853 1.00 40.53 289 SER A CA 1
ATOM 2356 C C . SER A 1 289 ? -40.277 5.086 24.044 1.00 40.53 289 SER A C 1
ATOM 2358 O O . SER A 1 289 ? -39.490 4.612 24.856 1.00 40.53 289 SER A O 1
ATOM 2360 N N . GLU A 1 290 ? -40.788 6.314 24.087 1.00 43.34 290 GLU A N 1
ATOM 2361 C CA . GLU A 1 290 ? -40.897 7.252 25.207 1.00 43.34 290 GLU A CA 1
ATOM 2362 C C . GLU A 1 290 ? -40.451 6.725 26.577 1.00 43.34 290 GLU A C 1
ATOM 2364 O O . GLU A 1 290 ? -41.268 6.442 27.442 1.00 43.34 290 GLU A O 1
ATOM 2369 N N . TYR A 1 291 ? -39.148 6.663 26.816 1.00 42.81 291 TYR A N 1
ATOM 2370 C CA . TYR A 1 291 ? -38.623 6.782 28.167 1.00 42.81 291 TYR A CA 1
ATOM 2371 C C . TYR A 1 291 ? -37.455 7.763 28.105 1.00 42.81 291 TYR A C 1
ATOM 2373 O O . TYR A 1 291 ? -36.360 7.457 27.640 1.00 42.81 291 TYR A O 1
ATOM 2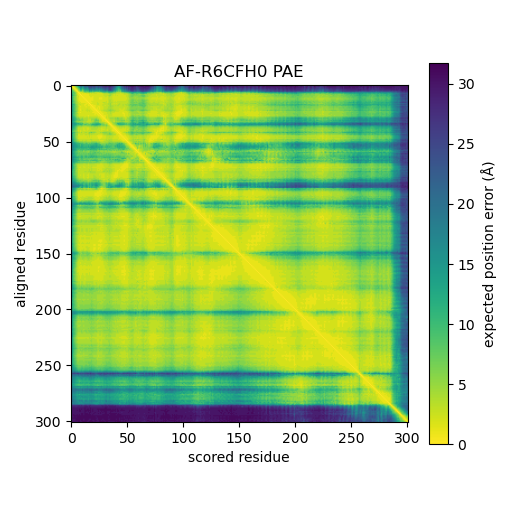381 N N . SER A 1 292 ? -37.777 8.994 28.509 1.00 44.72 292 SER A N 1
ATOM 2382 C CA . SER A 1 292 ? -36.828 9.981 29.031 1.00 44.72 292 SER A CA 1
ATOM 2383 C C . SER A 1 292 ? -35.809 10.568 28.043 1.00 44.72 292 SER A C 1
ATOM 2385 O O . SER A 1 292 ? -34.653 10.760 28.401 1.00 44.72 292 SER A O 1
ATOM 2387 N N . ILE A 1 293 ? -36.202 10.890 26.803 1.00 47.53 293 ILE A N 1
ATOM 2388 C CA . ILE A 1 293 ? -35.278 11.553 25.851 1.00 47.53 293 ILE A CA 1
ATOM 2389 C C . ILE A 1 293 ? -35.231 13.079 26.034 1.00 47.53 293 ILE A C 1
ATOM 2391 O O . ILE A 1 293 ? -34.246 13.700 25.653 1.00 47.53 293 ILE A O 1
ATOM 2395 N N . LEU A 1 294 ? -36.231 13.692 26.662 1.00 41.81 294 LEU A N 1
ATOM 2396 C CA . LEU A 1 294 ? -36.203 15.104 27.037 1.00 41.81 294 LEU A CA 1
ATOM 2397 C C . LEU A 1 294 ? -37.018 15.245 28.321 1.00 41.81 294 LEU A C 1
ATOM 2399 O O . LEU A 1 294 ? -38.224 14.992 28.306 1.00 41.81 294 LEU A O 1
ATOM 2403 N N . THR A 1 295 ? -36.400 15.642 29.435 1.00 37.69 295 THR A N 1
ATOM 2404 C CA . THR A 1 295 ? -37.181 16.327 30.468 1.00 37.69 295 THR A CA 1
ATOM 2405 C C . THR A 1 295 ? -37.824 17.535 29.801 1.00 37.69 295 THR A C 1
ATOM 2407 O O . THR A 1 295 ? -37.134 18.342 29.178 1.00 37.69 295 THR A O 1
ATOM 2410 N N . SER A 1 296 ? -39.157 17.566 29.866 1.00 40.78 296 SER A N 1
ATOM 2411 C CA . SER A 1 296 ? -40.026 18.685 29.508 1.00 40.78 296 SER A CA 1
ATOM 2412 C C . SER A 1 296 ? -39.329 20.014 29.764 1.00 40.78 296 SER A C 1
ATOM 2414 O O . SER A 1 296 ? -38.997 20.280 30.912 1.00 40.78 296 SER A O 1
ATOM 2416 N N . ASP A 1 297 ? -39.077 20.787 28.704 1.00 38.94 297 ASP A N 1
ATOM 2417 C CA . ASP A 1 297 ? -39.303 22.244 28.651 1.00 38.94 297 ASP A CA 1
ATOM 2418 C C . ASP A 1 297 ? -38.586 22.903 27.464 1.00 38.94 297 ASP A C 1
ATOM 2420 O O . ASP A 1 297 ? -37.869 23.884 27.620 1.00 38.94 297 ASP A O 1
ATOM 2424 N N . TYR A 1 298 ? -38.811 22.426 26.236 1.00 37.03 298 TYR A N 1
ATOM 2425 C CA . TYR A 1 298 ? -38.493 23.236 25.056 1.00 37.03 298 TYR A CA 1
ATOM 2426 C C . TYR A 1 298 ? -39.612 23.146 24.018 1.00 37.03 298 TYR A C 1
ATOM 2428 O O . TYR A 1 298 ? -39.767 22.155 23.307 1.00 37.03 298 TYR A O 1
ATOM 2436 N N . LYS A 1 299 ? -40.419 24.212 23.966 1.00 34.78 299 LYS A N 1
ATOM 2437 C CA . LYS A 1 299 ? -41.385 24.472 22.895 1.00 34.78 299 LYS A CA 1
ATOM 2438 C C . LYS A 1 299 ? -40.620 24.842 21.624 1.00 34.78 299 LYS A C 1
ATOM 2440 O O . LYS A 1 299 ? -39.819 25.772 21.646 1.00 34.78 299 LYS A O 1
ATOM 2445 N N . LEU A 1 300 ? -40.895 24.123 20.537 1.00 30.02 300 LEU A N 1
ATOM 2446 C CA . LEU A 1 300 ? -40.511 24.523 19.185 1.00 30.02 300 LEU A CA 1
ATOM 2447 C C . LEU A 1 300 ? -41.238 25.832 18.836 1.00 30.02 300 LEU A C 1
ATOM 2449 O O . LEU A 1 300 ? -42.469 25.850 18.817 1.00 30.02 300 LEU A O 1
ATOM 2453 N N . ASN A 1 301 ? -40.472 26.883 18.555 1.00 32.78 301 ASN A N 1
ATOM 2454 C CA . ASN A 1 301 ? -40.870 27.963 17.655 1.00 32.78 301 ASN A CA 1
ATOM 2455 C C . ASN A 1 301 ? -40.019 27.841 16.395 1.00 32.78 301 ASN A C 1
ATOM 2457 O O . ASN A 1 301 ? -38.801 27.591 16.557 1.00 32.78 301 ASN A O 1
#

pLDDT: mean 86.25, std 13.87, range [30.02, 97.81]

InterPro domains:
  IPR018060 AraC-like, DNA binding HTH domain [PS01124] (222-286)

Organism: NCBI:txid1263040